Protein AF-A0A959ARR3-F1 (afdb_monomer_lite)

pLDDT: mean 73.74, std 20.41, range [26.23, 97.19]

Radius of gyration: 18.82 Å; chains: 1; bounding box: 39×45×51 Å

Foldseek 3Di:
DVVVQVVVLVVVCLVQLHDSVQKGWDFAPDVVTWTWIFGADPVRDTPDTDGDPDDDDPPPPPPDPVCVPVPPPPQKDKAAQDDQQVLQVLLLVLVCVVQQQAADPPQDGWDWDFPADDSFKTKIWIWNHFCLQDVPTWTKIKIKIKGWDDDPSMIMIGIDIFMWTADDDRDHDPSSRTHGDDPVSVVSRVVSVVVSSVVSNVSSND

Structure (mmCIF, N/CA/C/O backbone):
data_AF-A0A959ARR3-F1
#
_entry.id   AF-A0A959ARR3-F1
#
loop_
_atom_site.group_PDB
_atom_site.id
_atom_site.type_symbol
_atom_site.label_atom_id
_atom_site.label_alt_id
_atom_site.label_comp_id
_atom_site.label_asym_id
_atom_site.label_entity_id
_atom_site.label_seq_id
_atom_site.pdbx_PDB_ins_code
_atom_site.Cartn_x
_atom_site.Cartn_y
_atom_site.Cartn_z
_atom_site.occupancy
_atom_site.B_iso_or_equiv
_atom_site.auth_seq_id
_atom_site.auth_comp_id
_atom_site.auth_asym_id
_atom_site.auth_atom_id
_atom_site.pdbx_PDB_model_num
ATOM 1 N N . GLY A 1 1 ? -2.463 -14.994 18.064 1.00 47.81 1 GLY A N 1
ATOM 2 C CA . GLY A 1 1 ? -1.408 -15.970 17.727 1.00 47.81 1 GLY A CA 1
ATOM 3 C C . GLY A 1 1 ? -1.211 -16.062 16.229 1.00 47.81 1 GLY A C 1
ATOM 4 O O . GLY A 1 1 ? -0.210 -15.567 15.735 1.00 47.81 1 GLY A O 1
ATOM 5 N N . GLN A 1 2 ? -2.190 -16.622 15.517 1.00 55.12 2 GLN A N 1
ATOM 6 C CA . GLN A 1 2 ? -2.120 -16.886 14.075 1.00 55.12 2 GLN A CA 1
ATOM 7 C C . GLN A 1 2 ? -1.840 -15.638 13.215 1.00 55.12 2 GLN A C 1
ATOM 9 O O . GLN A 1 2 ? -0.866 -15.629 12.476 1.00 55.12 2 GLN A O 1
ATOM 14 N N . TYR A 1 3 ? -2.560 -14.533 13.433 1.00 62.22 3 TYR A N 1
ATOM 15 C CA . TYR A 1 3 ? -2.305 -13.270 12.719 1.00 62.22 3 TYR A CA 1
ATOM 16 C C . TYR A 1 3 ? -0.887 -12.708 12.916 1.00 62.22 3 TYR A C 1
ATOM 18 O O . TYR A 1 3 ? -0.308 -12.126 12.008 1.00 62.22 3 TYR A O 1
ATOM 26 N N . PHE A 1 4 ? -0.287 -12.881 14.100 1.00 62.25 4 PHE A N 1
ATOM 27 C CA . PHE A 1 4 ? 1.093 -12.439 14.336 1.00 62.25 4 PHE A CA 1
ATOM 28 C C . PHE A 1 4 ? 2.092 -13.289 13.544 1.00 62.25 4 PHE A C 1
ATOM 30 O O . PHE A 1 4 ? 3.023 -12.755 12.947 1.00 62.25 4 PHE A O 1
ATOM 37 N N . HIS A 1 5 ? 1.876 -14.604 13.527 1.00 65.62 5 HIS A N 1
ATOM 38 C CA . HIS A 1 5 ? 2.687 -15.549 12.768 1.00 65.62 5 HIS A CA 1
ATOM 39 C C . HIS A 1 5 ? 2.594 -15.295 11.257 1.00 65.62 5 HIS A C 1
ATOM 41 O O . HIS A 1 5 ? 3.630 -15.147 10.614 1.00 65.62 5 HIS A O 1
ATOM 47 N N . GLU A 1 6 ? 1.386 -15.120 10.719 1.00 69.81 6 GLU A N 1
ATOM 48 C CA . GLU A 1 6 ? 1.158 -14.802 9.303 1.00 69.81 6 GLU A CA 1
ATOM 49 C C . GLU A 1 6 ? 1.810 -13.472 8.905 1.00 69.81 6 GLU A C 1
ATOM 51 O O . GLU A 1 6 ? 2.499 -13.392 7.886 1.00 69.81 6 GLU A O 1
ATOM 56 N N . ARG A 1 7 ? 1.691 -12.435 9.745 1.00 69.75 7 ARG A N 1
ATOM 57 C CA . ARG A 1 7 ? 2.367 -11.146 9.527 1.00 69.75 7 ARG A CA 1
ATOM 58 C C . ARG A 1 7 ? 3.882 -11.284 9.478 1.00 69.75 7 ARG A C 1
ATOM 60 O O . ARG A 1 7 ? 4.532 -10.670 8.630 1.00 69.75 7 ARG A O 1
ATOM 67 N N . LEU A 1 8 ? 4.443 -12.049 10.410 1.00 71.31 8 LEU A N 1
ATOM 68 C CA . LEU A 1 8 ? 5.881 -12.267 10.508 1.00 71.31 8 LEU A CA 1
ATOM 69 C C . LEU A 1 8 ? 6.387 -13.054 9.298 1.00 71.31 8 LEU A C 1
ATOM 71 O O . LEU A 1 8 ? 7.393 -12.665 8.709 1.00 71.31 8 LEU A O 1
ATOM 75 N N . LEU A 1 9 ? 5.644 -14.079 8.876 1.00 75.06 9 LEU A N 1
ATOM 76 C CA . LEU A 1 9 ? 5.912 -14.846 7.665 1.00 75.06 9 LEU A CA 1
ATOM 77 C C . LEU A 1 9 ? 5.894 -13.962 6.417 1.00 75.06 9 LEU A C 1
ATOM 79 O O . LEU A 1 9 ? 6.864 -13.960 5.667 1.00 75.06 9 LEU A O 1
ATOM 83 N N . GLN A 1 10 ? 4.842 -13.167 6.215 1.00 69.81 10 GLN A N 1
ATOM 84 C CA . GLN A 1 10 ? 4.740 -12.287 5.048 1.00 69.81 10 GLN A CA 1
ATOM 85 C C . GLN A 1 10 ? 5.845 -11.229 5.013 1.00 69.81 10 GLN A C 1
ATOM 87 O O . GLN A 1 10 ? 6.414 -10.964 3.954 1.00 69.81 10 GLN A O 1
ATOM 92 N N . LYS A 1 11 ? 6.164 -10.619 6.161 1.00 70.38 11 LYS A N 1
ATOM 93 C CA . LYS A 1 11 ? 7.238 -9.622 6.252 1.00 70.38 11 LYS A CA 1
ATOM 94 C C . LYS A 1 11 ? 8.595 -10.257 5.968 1.00 70.38 11 LYS A C 1
ATOM 96 O O . LYS A 1 11 ? 9.372 -9.701 5.198 1.00 70.38 11 LYS A O 1
ATOM 101 N N . TRP A 1 12 ? 8.864 -11.422 6.549 1.00 68.88 12 TRP A N 1
ATOM 102 C CA . TRP A 1 12 ? 10.126 -12.122 6.349 1.00 68.88 12 TRP A CA 1
ATOM 103 C C . TRP A 1 12 ? 10.288 -12.620 4.910 1.00 68.88 12 TRP A C 1
ATOM 105 O O . TRP A 1 12 ? 11.328 -12.380 4.310 1.00 68.88 12 TRP A O 1
ATOM 115 N N . ALA A 1 13 ? 9.247 -13.212 4.320 1.00 68.44 13 ALA A N 1
ATOM 116 C CA . ALA A 1 13 ? 9.253 -13.665 2.929 1.00 68.44 13 ALA A CA 1
ATOM 117 C C . ALA A 1 13 ? 9.525 -12.514 1.943 1.00 68.44 13 ALA A C 1
ATOM 119 O O . ALA A 1 13 ? 10.315 -12.669 1.015 1.00 68.44 13 ALA A O 1
ATOM 120 N N . PHE A 1 14 ? 8.940 -11.334 2.181 1.00 69.88 14 PHE A N 1
ATOM 121 C CA . PHE A 1 14 ? 9.207 -10.142 1.371 1.00 69.88 14 PHE A CA 1
ATOM 122 C C . PHE A 1 14 ? 10.663 -9.663 1.477 1.00 69.88 14 PHE A C 1
ATOM 124 O O . PHE A 1 14 ? 11.286 -9.358 0.459 1.00 69.88 14 PHE A O 1
ATOM 131 N N . LEU A 1 15 ? 11.209 -9.611 2.698 1.00 69.31 15 LEU A N 1
ATOM 132 C CA . LEU A 1 15 ? 12.604 -9.224 2.936 1.00 69.31 15 LEU A CA 1
ATOM 133 C C . LEU A 1 15 ? 13.590 -10.237 2.342 1.00 69.31 15 LEU A C 1
ATOM 135 O O . LEU A 1 15 ? 14.624 -9.844 1.822 1.00 69.31 15 LEU A O 1
ATOM 139 N N . ALA A 1 16 ? 13.254 -11.525 2.393 1.00 64.19 16 ALA A N 1
ATOM 140 C CA . ALA A 1 16 ? 14.067 -12.613 1.862 1.00 64.19 16 ALA A CA 1
ATOM 141 C C . ALA A 1 16 ? 13.848 -12.881 0.359 1.00 64.19 16 ALA A C 1
ATOM 143 O O . ALA A 1 16 ? 14.446 -13.814 -0.166 1.00 64.19 16 ALA A O 1
ATOM 144 N N . GLU A 1 17 ? 13.000 -12.098 -0.323 1.00 65.44 17 GLU A N 1
ATOM 145 C CA . GLU A 1 17 ? 12.729 -12.218 -1.767 1.00 65.44 17 GLU A CA 1
ATOM 146 C C . GLU A 1 17 ? 12.241 -13.617 -2.180 1.00 65.44 17 GLU A C 1
ATOM 148 O O . GLU A 1 17 ? 12.652 -14.184 -3.192 1.00 65.44 17 GLU A O 1
ATOM 153 N N . ILE A 1 18 ? 11.335 -14.189 -1.382 1.00 63.88 18 ILE A N 1
ATOM 154 C CA . ILE A 1 18 ? 10.729 -15.506 -1.615 1.00 63.88 18 ILE A CA 1
ATOM 155 C C . ILE A 1 18 ? 9.209 -15.456 -1.449 1.00 63.88 18 ILE A C 1
ATOM 157 O O . ILE A 1 18 ? 8.654 -14.566 -0.804 1.00 63.88 18 ILE A O 1
ATOM 161 N N . HIS A 1 19 ? 8.505 -16.428 -2.032 1.00 65.69 19 HIS A N 1
ATOM 162 C CA . HIS A 1 19 ? 7.060 -16.541 -1.844 1.00 65.69 19 HIS A CA 1
ATOM 163 C C . HIS A 1 19 ? 6.734 -17.005 -0.407 1.00 65.69 19 HIS A C 1
ATOM 165 O O . HIS A 1 19 ? 7.459 -17.861 0.106 1.00 65.69 19 HIS A O 1
ATOM 171 N N . PRO A 1 20 ? 5.650 -16.524 0.240 1.00 65.75 20 PRO A N 1
ATOM 172 C CA . PRO A 1 20 ? 5.254 -16.985 1.576 1.00 65.75 20 PRO A CA 1
ATOM 173 C C . PRO A 1 20 ? 5.100 -18.507 1.682 1.00 65.75 20 PRO A C 1
ATOM 175 O O . PRO A 1 20 ? 5.570 -19.088 2.648 1.00 65.75 20 PRO A O 1
ATOM 178 N N . ASP A 1 21 ? 4.560 -19.167 0.651 1.00 71.44 21 ASP A N 1
ATOM 179 C CA . ASP A 1 21 ? 4.440 -20.640 0.593 1.00 71.44 21 ASP A CA 1
ATOM 180 C C . ASP A 1 21 ? 5.792 -21.378 0.551 1.00 71.44 21 ASP A C 1
ATOM 182 O O . ASP A 1 21 ? 5.856 -22.596 0.701 1.00 71.44 21 ASP A O 1
ATOM 186 N N . GLN A 1 22 ? 6.886 -20.656 0.297 1.00 59.62 22 GLN A N 1
ATOM 187 C CA . GLN A 1 22 ? 8.255 -21.177 0.312 1.00 59.62 22 GLN A CA 1
ATOM 188 C C . GLN A 1 22 ? 8.976 -20.861 1.626 1.00 59.62 22 GLN A C 1
ATOM 190 O O . GLN A 1 22 ? 10.155 -21.189 1.765 1.00 59.62 22 GLN A O 1
ATOM 195 N N . ALA A 1 23 ? 8.302 -20.219 2.576 1.00 64.50 23 ALA A N 1
ATOM 196 C CA . ALA A 1 23 ? 8.860 -19.803 3.847 1.00 64.50 23 ALA A CA 1
ATOM 197 C C . ALA A 1 23 ? 8.039 -20.379 5.006 1.00 64.50 23 ALA A C 1
ATOM 199 O O . ALA A 1 23 ? 6.830 -20.566 4.921 1.00 64.50 23 ALA A O 1
ATOM 200 N N . GLU A 1 24 ? 8.700 -20.633 6.127 1.00 70.06 24 GLU A N 1
ATOM 201 C CA . GLU A 1 24 ? 8.035 -20.934 7.388 1.00 70.06 24 GLU A CA 1
ATOM 202 C C . GLU A 1 24 ? 8.733 -20.168 8.500 1.00 70.06 24 GLU A C 1
ATOM 204 O O . GLU A 1 24 ? 9.957 -20.199 8.650 1.00 70.06 24 GLU A O 1
ATOM 209 N N . VAL A 1 25 ? 7.926 -19.490 9.303 1.00 64.25 25 VAL A N 1
ATOM 210 C CA . VAL A 1 25 ? 8.365 -18.873 10.546 1.00 64.25 25 VAL A CA 1
ATOM 211 C C . VAL A 1 25 ? 7.940 -19.792 11.680 1.00 64.25 25 VAL A C 1
ATOM 213 O O . VAL A 1 25 ? 6.787 -20.185 11.763 1.00 64.25 25 VAL A O 1
ATOM 216 N N . VAL A 1 26 ? 8.844 -20.141 12.583 1.00 65.69 26 VAL A N 1
ATOM 217 C CA . VAL A 1 26 ? 8.534 -20.965 13.752 1.00 65.69 26 VAL A CA 1
ATOM 218 C C . VAL A 1 26 ? 8.880 -20.159 14.996 1.00 65.69 26 VAL A C 1
ATOM 220 O O . VAL A 1 26 ? 10.052 -19.917 15.290 1.00 65.69 26 VAL A O 1
ATOM 223 N N . VAL A 1 27 ? 7.845 -19.735 15.728 1.00 60.75 27 VAL A N 1
ATOM 224 C CA . VAL A 1 27 ? 7.984 -19.022 17.006 1.00 60.75 27 VAL A CA 1
ATOM 225 C C . VAL A 1 27 ? 7.783 -20.023 18.133 1.00 60.75 27 VAL A C 1
ATOM 227 O O . VAL A 1 27 ? 6.694 -20.567 18.312 1.00 60.75 27 VAL A O 1
ATOM 230 N N . ARG A 1 28 ? 8.853 -20.295 18.877 1.00 57.97 28 ARG A N 1
ATOM 231 C CA . ARG A 1 28 ? 8.881 -21.291 19.944 1.00 57.97 28 ARG A CA 1
ATOM 232 C C . ARG A 1 28 ? 9.130 -20.607 21.285 1.00 57.97 28 ARG A C 1
ATOM 234 O O . ARG A 1 28 ? 10.250 -20.209 21.591 1.00 57.97 28 ARG A O 1
ATOM 241 N N . CYS A 1 29 ? 8.072 -20.496 22.085 1.00 58.12 29 CYS A N 1
ATOM 242 C CA . CYS A 1 29 ? 8.094 -19.905 23.426 1.00 58.12 29 CYS A CA 1
ATOM 243 C C . CYS A 1 29 ? 8.464 -20.945 24.505 1.00 58.12 29 CYS A C 1
ATOM 245 O O . CYS A 1 29 ? 7.713 -21.137 25.455 1.00 58.12 29 CYS A O 1
ATOM 247 N N . HIS A 1 30 ? 9.567 -21.675 24.322 1.00 59.28 30 HIS A N 1
ATOM 248 C CA . HIS A 1 30 ? 10.157 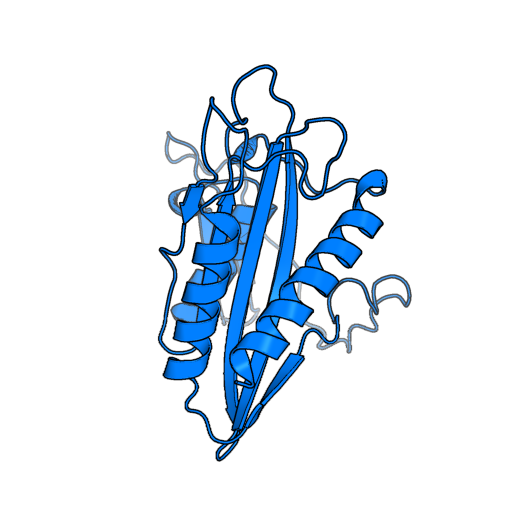-22.511 25.382 1.00 59.28 30 HIS A CA 1
ATOM 249 C C . HIS A 1 30 ? 11.214 -21.708 26.144 1.00 59.28 30 HIS A C 1
ATOM 251 O O . HIS A 1 30 ? 11.542 -20.603 25.726 1.00 59.28 30 HIS A O 1
ATOM 257 N N . ASP A 1 31 ? 11.777 -22.272 27.211 1.00 42.28 31 ASP A N 1
ATOM 258 C CA . ASP A 1 31 ? 13.005 -21.759 27.815 1.00 42.28 31 ASP A CA 1
ATOM 259 C C . ASP A 1 31 ? 14.205 -22.616 27.349 1.00 42.28 31 ASP A C 1
ATOM 261 O O . ASP A 1 31 ? 14.231 -23.814 27.651 1.00 42.28 31 ASP A O 1
ATOM 265 N N . PRO A 1 32 ? 15.161 -22.079 26.560 1.00 52.59 32 PRO A N 1
ATOM 266 C CA . PRO A 1 32 ? 15.222 -20.715 26.033 1.00 52.59 32 PRO A CA 1
ATOM 267 C C . PRO A 1 32 ? 14.333 -20.508 24.796 1.00 52.59 32 PRO A C 1
ATOM 269 O O . PRO A 1 32 ? 14.109 -21.415 23.987 1.00 52.59 32 PRO A O 1
ATOM 272 N N . ALA A 1 33 ? 13.844 -19.276 24.625 1.00 45.59 33 ALA A N 1
ATOM 273 C CA . ALA A 1 33 ? 12.991 -18.925 23.495 1.00 45.59 33 ALA A CA 1
ATOM 274 C C . ALA A 1 33 ? 13.790 -19.003 22.188 1.00 45.59 33 ALA A C 1
ATOM 276 O O . ALA A 1 33 ? 14.894 -18.460 22.083 1.00 45.59 33 ALA A O 1
ATOM 277 N N . HIS A 1 34 ? 13.225 -19.656 21.172 1.00 54.34 34 HIS A N 1
ATOM 278 C CA . HIS A 1 34 ? 13.872 -19.817 19.873 1.00 54.34 34 HIS A CA 1
ATOM 279 C C . HIS A 1 34 ? 13.015 -19.224 18.752 1.00 54.34 34 HIS A C 1
ATOM 281 O O . HIS A 1 34 ? 11.836 -19.551 18.599 1.00 54.34 34 HIS A O 1
ATOM 287 N N . PHE A 1 35 ? 13.641 -18.374 17.936 1.00 47.09 35 PHE A N 1
ATOM 288 C CA . PHE A 1 35 ? 13.124 -17.938 16.643 1.00 47.09 35 PHE A CA 1
ATOM 289 C C . PHE A 1 35 ? 13.825 -18.736 15.542 1.00 47.09 35 PHE A C 1
ATOM 291 O O . PHE A 1 35 ? 15.056 -18.795 15.505 1.00 47.09 35 PHE A O 1
ATOM 298 N N . LEU A 1 36 ? 13.042 -19.359 14.666 1.00 52.59 36 LEU A N 1
ATOM 299 C CA . LEU A 1 36 ? 13.529 -20.120 13.520 1.00 52.59 36 LEU A CA 1
ATOM 300 C C . LEU A 1 36 ? 12.801 -19.635 12.270 1.00 52.59 36 LEU A C 1
ATOM 302 O O . LEU A 1 36 ? 11.573 -19.614 12.242 1.00 52.59 36 LEU A O 1
ATOM 306 N N . ALA A 1 37 ? 13.556 -19.276 11.237 1.00 44.25 37 ALA A N 1
ATOM 307 C CA . ALA A 1 37 ? 13.023 -19.018 9.907 1.00 44.25 37 ALA A CA 1
ATOM 308 C C . ALA A 1 37 ? 13.610 -20.051 8.941 1.00 44.25 37 ALA A C 1
ATOM 310 O O . ALA A 1 37 ? 14.823 -20.279 8.929 1.00 44.25 37 ALA A O 1
ATOM 311 N N . LYS A 1 38 ? 12.742 -20.715 8.178 1.00 49.66 38 LYS A N 1
ATOM 312 C CA . LYS A 1 38 ? 13.105 -21.766 7.225 1.00 49.66 38 LYS A CA 1
ATOM 313 C C . LYS A 1 38 ? 12.666 -21.363 5.823 1.00 49.66 38 LYS A C 1
ATOM 315 O O . LYS A 1 38 ? 11.559 -20.864 5.641 1.00 49.66 38 LYS A O 1
ATOM 320 N N . VAL A 1 39 ? 13.523 -21.625 4.838 1.00 47.06 39 VAL A N 1
ATOM 321 C CA . VAL A 1 39 ? 13.191 -21.523 3.409 1.00 47.06 39 VAL A CA 1
ATOM 322 C C . VAL A 1 39 ? 13.119 -22.926 2.827 1.00 47.06 39 VAL A C 1
ATOM 324 O O . VAL A 1 39 ? 14.018 -23.737 3.047 1.00 47.06 39 VAL A O 1
ATOM 327 N N . TYR A 1 40 ? 12.084 -23.209 2.048 1.00 47.06 40 TYR A N 1
ATOM 328 C CA . TYR A 1 40 ? 11.911 -24.479 1.358 1.00 47.06 40 TYR A CA 1
ATOM 329 C C . TYR A 1 40 ? 12.197 -24.326 -0.138 1.00 47.06 40 TYR A C 1
ATOM 331 O O . TYR A 1 40 ? 11.653 -23.459 -0.822 1.00 47.06 40 TYR A O 1
ATOM 339 N N . SER A 1 41 ? 13.051 -25.201 -0.679 1.00 40.75 41 SER A N 1
ATOM 340 C CA . SER A 1 41 ? 13.230 -25.331 -2.132 1.00 40.75 41 SER A CA 1
ATOM 341 C C . SER A 1 41 ? 12.188 -26.281 -2.741 1.00 40.75 41 SER A C 1
ATOM 343 O O . SER A 1 41 ? 11.631 -27.130 -2.047 1.00 40.75 41 SER A O 1
ATOM 345 N N . ARG A 1 42 ? 11.986 -26.222 -4.070 1.00 42.72 42 ARG A N 1
ATOM 346 C CA . ARG A 1 42 ? 11.058 -27.090 -4.842 1.00 42.72 42 ARG A CA 1
ATOM 347 C C . ARG A 1 42 ? 11.246 -28.609 -4.650 1.00 42.72 42 ARG A C 1
ATOM 349 O O . ARG A 1 42 ? 10.422 -29.374 -5.132 1.00 42.72 42 ARG A O 1
ATOM 356 N N . ARG A 1 43 ? 12.316 -29.064 -3.987 1.00 46.03 43 ARG A N 1
ATOM 357 C CA . ARG A 1 43 ? 12.583 -30.483 -3.681 1.00 46.03 43 ARG A CA 1
ATOM 358 C C . ARG A 1 43 ? 12.446 -30.829 -2.190 1.00 46.03 43 ARG A C 1
ATOM 360 O O . ARG A 1 43 ? 12.959 -31.858 -1.770 1.00 46.03 43 ARG A O 1
ATOM 367 N N . GLY A 1 44 ? 11.854 -29.955 -1.371 1.00 42.78 44 GLY A N 1
ATOM 368 C CA . GLY A 1 44 ? 11.713 -30.164 0.078 1.00 42.78 44 GLY A CA 1
ATOM 369 C C . GLY A 1 44 ? 13.025 -30.081 0.871 1.00 42.78 44 GLY A C 1
ATOM 370 O O . GLY A 1 44 ? 13.016 -30.197 2.091 1.00 42.78 44 GLY A O 1
ATOM 371 N N . LYS A 1 45 ? 14.166 -29.845 0.206 1.00 40.00 45 LYS A N 1
ATOM 372 C CA . LYS A 1 45 ? 15.441 -29.578 0.880 1.00 40.00 45 LYS A CA 1
ATOM 373 C C . LYS A 1 45 ? 15.424 -28.158 1.442 1.00 40.00 45 LYS A C 1
ATOM 375 O O . LYS A 1 45 ? 15.178 -27.220 0.677 1.00 40.00 45 LYS A O 1
ATOM 380 N N . ILE A 1 46 ? 15.706 -28.035 2.739 1.00 46.56 46 ILE A N 1
ATOM 381 C CA . ILE A 1 46 ? 15.945 -26.775 3.452 1.00 46.56 46 ILE A CA 1
ATOM 382 C C . ILE A 1 46 ? 17.373 -26.332 3.094 1.00 46.56 46 ILE A C 1
ATOM 384 O O . ILE A 1 46 ? 18.319 -26.976 3.546 1.00 46.56 46 ILE A O 1
ATOM 388 N N . PRO A 1 47 ? 17.577 -25.306 2.250 1.00 41.94 47 PRO A N 1
ATOM 389 C CA . PRO A 1 47 ? 18.919 -24.867 1.884 1.00 41.94 47 PRO A CA 1
ATOM 390 C C . PRO A 1 47 ? 19.556 -23.994 2.974 1.00 41.94 47 PRO A C 1
ATOM 392 O O . PRO A 1 47 ? 20.774 -23.854 3.000 1.00 41.94 47 PRO A O 1
ATOM 395 N N . VAL A 1 48 ? 18.745 -23.414 3.868 1.00 44.16 48 VAL A N 1
ATOM 396 C CA . VAL A 1 48 ? 19.180 -22.516 4.942 1.00 44.16 48 VAL A CA 1
ATOM 397 C C . VAL A 1 48 ? 18.322 -22.770 6.184 1.00 44.16 48 VAL A C 1
ATOM 399 O O . VAL A 1 48 ? 17.115 -22.532 6.171 1.00 44.16 48 VAL A O 1
ATOM 402 N N . GLU A 1 49 ? 18.950 -23.252 7.257 1.00 40.44 49 GLU A N 1
ATOM 403 C CA . GLU A 1 49 ? 18.380 -23.304 8.607 1.00 40.44 49 GLU A CA 1
ATOM 404 C C . GLU A 1 49 ? 19.224 -22.385 9.494 1.00 40.44 49 GLU A C 1
ATOM 406 O O . GLU A 1 49 ? 20.328 -22.738 9.906 1.00 40.44 49 GLU A O 1
ATOM 411 N N . GLN A 1 50 ? 18.740 -21.171 9.761 1.00 46.47 50 GLN A N 1
ATOM 412 C CA . GLN A 1 50 ? 19.418 -20.285 10.704 1.00 46.47 50 GLN A CA 1
ATOM 413 C C . GLN A 1 50 ? 18.988 -20.654 12.125 1.00 46.47 50 GLN A C 1
ATOM 415 O O . GLN A 1 50 ? 17.841 -20.451 12.526 1.00 46.47 50 GLN A O 1
ATOM 420 N N . ARG A 1 51 ? 19.922 -21.225 12.889 1.00 38.62 51 ARG A N 1
ATOM 421 C CA . ARG A 1 51 ? 19.745 -21.617 14.290 1.00 38.62 51 ARG A CA 1
ATOM 422 C C . ARG A 1 51 ? 20.701 -20.777 15.143 1.00 38.62 51 ARG A C 1
ATOM 424 O O . ARG A 1 51 ? 21.904 -20.829 14.917 1.00 38.62 51 ARG A O 1
ATOM 431 N N . ASN A 1 52 ? 20.149 -20.063 16.129 1.00 34.19 52 ASN A N 1
ATOM 432 C CA . ASN A 1 52 ? 20.785 -19.141 17.093 1.00 34.19 52 ASN A CA 1
ATOM 433 C C . ASN A 1 52 ? 20.849 -17.652 16.707 1.00 34.19 52 ASN A C 1
ATOM 435 O O . ASN A 1 52 ? 21.863 -17.161 16.224 1.00 34.19 52 ASN A O 1
ATOM 439 N N . VAL A 1 53 ? 19.836 -16.899 17.144 1.00 38.84 53 VAL A N 1
ATOM 440 C CA . VAL A 1 53 ? 20.063 -15.590 17.777 1.00 38.84 53 VAL A CA 1
ATOM 441 C C . VAL A 1 53 ? 20.016 -15.869 19.281 1.00 38.84 53 VAL A C 1
ATOM 443 O O . VAL A 1 53 ? 18.947 -16.118 19.833 1.00 38.84 53 VAL A O 1
ATOM 446 N N . ARG A 1 54 ? 21.178 -16.023 19.927 1.00 35.12 54 ARG A N 1
ATOM 447 C CA . ARG A 1 54 ? 21.257 -16.420 21.342 1.00 35.12 54 ARG A CA 1
ATOM 448 C C . ARG A 1 54 ? 20.623 -15.355 22.246 1.00 35.12 54 ARG A C 1
ATOM 450 O O . ARG A 1 54 ? 21.060 -14.216 22.227 1.00 35.12 54 ARG A O 1
ATOM 457 N N . SER A 1 55 ? 19.693 -15.821 23.084 1.00 33.06 55 SER A N 1
ATOM 458 C CA . SER A 1 55 ? 19.475 -15.436 24.487 1.00 33.06 55 SER A CA 1
ATOM 459 C C . SER A 1 55 ? 19.205 -13.961 24.796 1.00 33.06 55 SER A C 1
ATOM 461 O O . SER A 1 55 ? 20.106 -13.128 24.821 1.00 33.06 55 SER A O 1
ATOM 463 N N . ALA A 1 56 ? 17.960 -13.692 25.184 1.00 32.88 56 ALA A N 1
ATOM 464 C CA . ALA A 1 56 ? 17.519 -12.468 25.829 1.00 32.88 56 ALA A CA 1
ATOM 465 C C . ALA A 1 56 ? 18.408 -12.091 27.029 1.00 32.88 56 ALA A C 1
ATOM 467 O O . ALA A 1 56 ? 18.325 -12.668 28.106 1.00 32.88 56 ALA A O 1
ATOM 468 N N . THR A 1 57 ? 19.185 -11.029 26.881 1.00 26.23 57 THR A N 1
ATOM 469 C CA . THR A 1 57 ? 18.963 -9.912 27.794 1.00 26.23 57 THR A CA 1
ATOM 470 C C . THR A 1 57 ? 17.707 -9.227 27.262 1.00 26.23 57 THR A C 1
ATOM 472 O O . THR A 1 57 ? 17.632 -8.952 26.063 1.00 26.23 57 THR A O 1
ATOM 475 N N . VAL A 1 58 ? 16.731 -8.892 28.110 1.00 35.88 58 VAL A N 1
ATOM 476 C CA . VAL A 1 58 ? 15.966 -7.665 27.844 1.00 35.88 58 VAL A CA 1
ATOM 477 C C . VAL A 1 58 ? 16.982 -6.543 28.029 1.00 35.88 58 VAL A C 1
ATOM 479 O O . VAL A 1 58 ? 17.058 -5.893 29.062 1.00 35.88 58 VAL A O 1
ATOM 482 N N . ALA A 1 59 ? 17.876 -6.408 27.054 1.00 27.16 59 ALA A N 1
ATOM 483 C CA . ALA A 1 59 ? 18.551 -5.167 26.844 1.00 27.16 59 ALA A CA 1
ATOM 484 C C . ALA A 1 59 ? 17.409 -4.266 26.407 1.00 27.16 59 ALA A C 1
ATOM 486 O O . ALA A 1 59 ? 16.727 -4.548 25.417 1.00 27.16 59 ALA A O 1
ATOM 487 N N . GLU A 1 60 ? 17.181 -3.187 27.144 1.00 31.48 60 GLU A N 1
ATOM 488 C CA . GLU A 1 60 ? 16.867 -1.949 26.457 1.00 31.48 60 GLU A CA 1
ATOM 489 C C . GLU A 1 60 ? 17.879 -1.867 25.312 1.00 31.48 60 GLU A C 1
ATOM 491 O O . GLU A 1 60 ? 19.061 -1.577 25.517 1.00 31.48 60 GLU A O 1
ATOM 496 N N . VAL A 1 61 ? 17.462 -2.281 24.115 1.00 27.78 61 VAL A N 1
ATOM 497 C CA . VAL A 1 61 ? 18.279 -2.126 22.928 1.00 27.78 61 VAL A CA 1
ATOM 498 C C . VAL A 1 61 ? 18.262 -0.628 22.728 1.00 27.78 61 VAL A C 1
ATOM 500 O O . VAL A 1 61 ? 17.348 -0.075 22.116 1.00 27.78 61 VAL A O 1
ATOM 503 N N . ARG A 1 62 ? 19.251 0.054 23.314 1.00 32.19 62 ARG A N 1
ATOM 504 C CA . ARG A 1 62 ? 19.661 1.364 22.842 1.00 32.19 62 ARG A CA 1
ATOM 505 C C . ARG A 1 62 ? 20.105 1.122 21.418 1.00 32.19 62 ARG A C 1
ATOM 507 O O . ARG A 1 62 ? 21.238 0.733 21.150 1.00 32.19 62 ARG A O 1
ATOM 514 N N . MET A 1 63 ? 19.129 1.258 20.528 1.00 31.41 63 MET A N 1
ATOM 515 C CA . MET A 1 63 ? 19.341 1.364 19.104 1.00 31.41 63 MET A CA 1
ATOM 516 C C . MET A 1 63 ? 20.517 2.328 18.937 1.00 31.41 63 MET A C 1
ATOM 518 O O . MET A 1 63 ? 20.490 3.398 19.556 1.00 31.41 63 MET A O 1
ATOM 522 N N . PRO A 1 64 ? 21.556 1.967 18.165 1.00 32.75 64 PRO A N 1
ATOM 523 C CA . PRO A 1 64 ? 22.568 2.930 17.758 1.00 32.75 64 PRO A CA 1
ATOM 524 C C . PRO A 1 64 ? 21.845 4.196 17.310 1.00 32.75 64 PRO A C 1
ATOM 526 O O . PRO A 1 64 ? 20.828 4.076 16.629 1.00 32.75 64 PRO A O 1
ATOM 529 N N . SER A 1 65 ? 22.305 5.390 17.674 1.00 39.94 65 SER A N 1
ATOM 530 C CA . SER A 1 65 ? 21.634 6.635 17.260 1.00 39.94 65 SER A CA 1
ATOM 531 C C . SER A 1 65 ? 21.440 6.722 15.735 1.00 39.94 65 SER A C 1
ATOM 533 O O . SER A 1 65 ? 20.535 7.396 15.265 1.00 39.94 65 SER A O 1
ATOM 535 N N . SER A 1 66 ? 22.226 5.965 14.962 1.00 34.16 66 SER A N 1
ATOM 536 C CA . SER A 1 66 ? 22.081 5.764 13.516 1.00 34.16 66 SER A CA 1
ATOM 537 C C . SER A 1 66 ? 20.927 4.841 13.076 1.00 34.16 66 SER A C 1
ATOM 539 O O . SER A 1 66 ? 20.479 4.938 11.938 1.00 34.16 66 SER A O 1
ATOM 541 N N . LEU A 1 67 ? 20.446 3.944 13.941 1.00 32.56 67 LEU A N 1
ATOM 542 C CA . LEU A 1 67 ? 19.282 3.063 13.741 1.00 32.56 67 LEU A CA 1
ATOM 543 C C . LEU A 1 67 ? 18.045 3.527 14.528 1.00 32.56 67 LEU A C 1
ATOM 545 O O . LEU A 1 67 ? 16.923 3.111 14.229 1.00 32.56 67 LEU A O 1
ATOM 549 N N . GLN A 1 68 ? 18.235 4.406 15.510 1.00 33.84 68 GLN A N 1
ATOM 550 C CA . GLN A 1 68 ? 17.201 5.102 16.266 1.00 33.84 68 GLN A CA 1
ATOM 551 C C . GLN A 1 68 ? 16.551 6.156 15.346 1.00 33.84 68 GLN A C 1
ATOM 553 O O . GLN A 1 68 ? 16.882 7.333 15.365 1.00 33.84 68 GLN A O 1
ATOM 558 N N . GLY A 1 69 ? 15.688 5.678 14.446 1.00 31.34 69 GLY A N 1
ATOM 559 C CA . GLY A 1 69 ? 15.069 6.465 13.373 1.00 31.34 69 GLY A CA 1
ATOM 560 C C . GLY A 1 69 ? 14.824 5.683 12.078 1.00 31.34 69 GLY A C 1
ATOM 561 O O . GLY A 1 69 ? 14.081 6.144 11.219 1.00 31.34 69 GLY A O 1
ATOM 562 N N . VAL A 1 70 ? 15.384 4.473 11.933 1.00 36.72 70 VAL A N 1
ATOM 563 C CA . VAL A 1 70 ? 15.329 3.715 10.666 1.00 36.72 70 VAL A CA 1
ATOM 564 C C . VAL A 1 70 ? 14.003 2.964 10.456 1.00 36.72 70 VAL A C 1
ATOM 566 O O . VAL A 1 70 ? 13.767 2.450 9.368 1.00 36.72 70 VAL A O 1
ATOM 569 N N . ASN A 1 71 ? 13.085 2.929 11.435 1.00 39.16 71 ASN A N 1
ATOM 570 C CA . ASN A 1 71 ? 11.735 2.376 11.201 1.00 39.16 71 ASN A CA 1
ATOM 571 C C . ASN A 1 71 ? 10.632 2.792 12.200 1.00 39.16 71 ASN A C 1
ATOM 573 O O . ASN A 1 71 ? 9.600 2.132 12.283 1.00 39.16 71 ASN A O 1
ATOM 577 N N . THR A 1 72 ? 10.807 3.873 12.963 1.00 33.84 72 THR A N 1
ATOM 578 C CA . THR A 1 72 ? 9.773 4.384 13.894 1.00 33.84 72 THR A CA 1
ATOM 579 C C . THR A 1 72 ? 9.032 5.606 13.359 1.00 33.84 72 THR A C 1
ATOM 581 O O . THR A 1 72 ? 8.472 6.353 14.151 1.00 33.84 72 THR A O 1
ATOM 584 N N . GLY A 1 73 ? 9.028 5.826 12.038 1.00 42.97 73 GLY A N 1
ATOM 585 C CA . GLY A 1 73 ? 8.361 6.974 11.420 1.00 42.97 73 GLY A CA 1
ATOM 586 C C . GLY A 1 73 ? 6.947 7.166 11.970 1.00 42.97 73 GLY A C 1
ATOM 587 O O . GLY A 1 73 ? 6.175 6.208 12.017 1.00 42.97 73 GLY A O 1
ATOM 588 N N . ASP A 1 74 ? 6.636 8.394 12.389 1.00 53.47 74 ASP A N 1
ATOM 589 C CA . ASP A 1 74 ? 5.351 8.890 12.908 1.00 53.47 74 ASP A CA 1
ATOM 590 C C . ASP A 1 74 ? 4.209 8.816 11.869 1.00 53.47 74 ASP A C 1
ATOM 592 O O . ASP A 1 74 ? 3.443 9.751 11.645 1.00 53.47 74 ASP A O 1
ATOM 596 N N . ASN A 1 75 ? 4.081 7.679 11.196 1.00 72.50 75 ASN A N 1
ATOM 597 C CA . ASN A 1 75 ? 3.077 7.355 10.201 1.00 72.50 75 ASN A CA 1
ATOM 598 C C . ASN A 1 75 ? 1.774 6.993 10.905 1.00 72.50 75 ASN A C 1
ATOM 600 O O . ASN A 1 75 ? 1.338 5.840 10.884 1.00 72.50 75 ASN A O 1
ATOM 604 N N . LYS A 1 76 ? 1.197 7.962 11.611 1.00 82.56 76 LYS A N 1
ATOM 605 C CA . LYS A 1 76 ? -0.053 7.800 12.340 1.00 82.56 76 LYS A CA 1
ATOM 606 C C . LYS A 1 76 ? -0.982 8.960 12.064 1.00 82.56 76 LYS A C 1
ATOM 608 O O . LYS A 1 76 ? -0.569 10.115 12.026 1.00 82.56 76 LYS A O 1
ATOM 613 N N . ILE A 1 77 ? -2.262 8.652 11.943 1.00 87.00 77 ILE A N 1
ATOM 614 C CA . ILE A 1 77 ? -3.327 9.649 11.945 1.00 87.00 77 ILE A CA 1
ATOM 615 C C . ILE A 1 77 ? -4.448 9.203 12.865 1.00 87.00 77 ILE A C 1
ATOM 617 O O . ILE A 1 77 ? -4.657 8.011 13.078 1.00 87.00 77 ILE A O 1
ATOM 621 N N . VAL A 1 78 ? -5.201 10.175 13.366 1.00 87.06 78 VAL A N 1
ATOM 622 C CA . VAL A 1 78 ? -6.449 9.924 14.083 1.00 87.06 78 VAL A CA 1
ATOM 623 C C . VAL A 1 78 ? -7.611 10.365 13.202 1.00 87.06 78 VAL A C 1
ATOM 625 O O . VAL A 1 78 ? -7.643 11.501 12.721 1.00 87.06 78 VAL A O 1
ATOM 628 N N . VAL A 1 79 ? -8.552 9.453 12.983 1.00 87.69 79 VAL A N 1
ATOM 629 C CA . VAL A 1 79 ? -9.812 9.687 12.277 1.00 87.69 79 VAL A CA 1
ATOM 630 C C . VAL A 1 79 ? -10.928 9.665 13.311 1.00 87.69 79 VAL A C 1
ATOM 632 O O . VAL A 1 79 ? -11.135 8.650 13.974 1.00 87.69 79 VAL A O 1
ATOM 635 N N . ARG A 1 80 ? -11.621 10.794 13.474 1.00 89.06 80 ARG A N 1
ATOM 636 C CA . ARG A 1 80 ? -12.570 10.975 14.575 1.00 89.06 80 ARG A CA 1
ATOM 637 C C . ARG A 1 80 ? -13.955 10.429 14.272 1.00 89.06 80 ARG A C 1
ATOM 639 O O . ARG A 1 80 ? -14.407 10.536 13.134 1.00 89.06 80 ARG A O 1
ATOM 646 N N . GLY A 1 81 ? -14.629 9.897 15.291 1.00 88.19 81 GLY A N 1
ATOM 647 C CA . GLY A 1 81 ? -16.047 9.515 15.228 1.00 88.19 81 GLY A CA 1
ATOM 648 C C . GLY A 1 81 ? -16.386 8.443 14.185 1.00 88.19 81 GLY A C 1
ATOM 649 O O . GLY A 1 81 ? -17.520 8.379 13.710 1.00 88.19 81 GLY A O 1
ATOM 650 N N . LYS A 1 82 ? -15.414 7.619 13.778 1.00 91.94 82 LYS A N 1
ATOM 651 C CA . LYS A 1 82 ? -15.597 6.552 12.781 1.00 91.94 82 LYS A CA 1
ATOM 652 C C . LYS A 1 82 ? -15.265 5.192 13.393 1.00 91.94 82 LYS A C 1
ATOM 654 O O . LYS A 1 82 ? -14.564 5.084 14.393 1.00 91.94 82 LYS A O 1
ATOM 659 N N . LYS A 1 83 ? -15.784 4.123 12.786 1.00 93.62 83 LYS A N 1
ATOM 660 C CA . LYS A 1 83 ? -15.466 2.742 13.181 1.00 93.62 83 LYS A CA 1
ATOM 661 C C . LYS A 1 83 ? -14.275 2.220 12.388 1.00 93.62 83 LYS A C 1
ATOM 663 O O . LYS A 1 83 ? -14.207 2.431 11.176 1.00 93.62 83 LYS A O 1
ATOM 668 N N . VAL A 1 84 ? -13.379 1.493 13.054 1.00 92.06 84 VAL A N 1
ATOM 669 C CA . VAL A 1 84 ? -12.128 0.990 12.459 1.00 92.06 84 VAL A CA 1
ATOM 670 C C . VAL A 1 84 ? -12.350 0.219 11.154 1.00 92.06 84 VAL A C 1
ATOM 672 O O . VAL A 1 84 ? -11.685 0.516 10.166 1.00 92.06 84 VAL A O 1
ATOM 675 N N . GLY A 1 85 ? -13.359 -0.657 11.083 1.00 91.19 85 GLY A N 1
ATOM 676 C CA . GLY A 1 85 ? -13.660 -1.401 9.857 1.00 91.19 85 GLY A CA 1
ATOM 677 C C . GLY A 1 85 ? -14.087 -0.518 8.685 1.00 91.19 85 GLY A C 1
ATOM 678 O O . GLY A 1 85 ? -13.735 -0.794 7.540 1.00 91.19 85 GLY A O 1
ATOM 679 N N . ALA A 1 86 ? -14.805 0.578 8.946 1.00 94.19 86 ALA A N 1
ATOM 680 C CA . ALA A 1 86 ? -15.171 1.538 7.907 1.00 94.19 86 ALA A CA 1
ATOM 681 C C . ALA A 1 86 ? -13.943 2.326 7.429 1.00 94.19 86 ALA A C 1
ATOM 683 O O . ALA A 1 86 ? -13.746 2.487 6.226 1.00 94.19 86 ALA A O 1
ATOM 684 N N . VAL A 1 87 ? -13.083 2.763 8.357 1.00 94.19 87 VAL A N 1
ATOM 685 C CA . VAL A 1 87 ? -11.846 3.492 8.035 1.00 94.19 87 VAL A CA 1
ATOM 686 C C . VAL A 1 87 ? -10.890 2.620 7.218 1.00 94.19 87 VAL A C 1
ATOM 688 O O . VAL A 1 87 ? -10.451 3.051 6.152 1.00 94.19 87 VAL A O 1
ATOM 691 N N . CYS A 1 88 ? -10.615 1.385 7.650 1.00 94.44 88 CYS A N 1
ATOM 692 C CA . CYS A 1 88 ? -9.718 0.474 6.933 1.00 94.44 88 CYS A CA 1
ATOM 693 C C . CYS A 1 88 ? -10.263 0.100 5.547 1.00 94.44 88 CYS A C 1
ATOM 695 O O . CYS A 1 88 ? -9.507 0.098 4.574 1.00 94.44 88 CYS A O 1
ATOM 697 N N . ASN A 1 89 ? -11.574 -0.128 5.409 1.00 95.19 89 ASN A N 1
ATOM 698 C CA . ASN A 1 89 ? -12.181 -0.386 4.100 1.00 95.19 89 ASN A CA 1
ATOM 699 C C . ASN A 1 89 ? -12.095 0.818 3.156 1.00 95.19 89 ASN A C 1
ATOM 701 O O . ASN A 1 89 ? -11.741 0.651 1.985 1.00 95.19 89 ASN A O 1
ATOM 705 N N . SER A 1 90 ? -12.375 2.025 3.651 1.00 96.44 90 SER A N 1
ATOM 706 C CA . SER A 1 90 ? -12.240 3.258 2.868 1.00 96.44 90 SER A CA 1
ATOM 707 C C . SER A 1 90 ? -10.792 3.506 2.456 1.00 96.44 90 SER A C 1
ATOM 709 O O . SER A 1 90 ? -10.538 3.833 1.297 1.00 96.44 90 SER A O 1
ATOM 711 N N . ALA A 1 91 ? -9.835 3.273 3.358 1.00 96.69 91 ALA A N 1
ATOM 712 C CA . ALA A 1 91 ? -8.413 3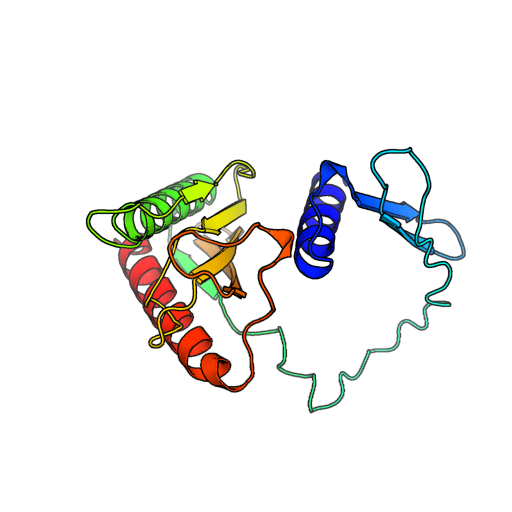.421 3.070 1.00 96.69 91 ALA A CA 1
ATOM 713 C C . ALA A 1 91 ? -7.942 2.441 1.992 1.00 96.69 91 ALA A C 1
ATOM 715 O O . ALA A 1 91 ? -7.312 2.841 1.012 1.00 96.69 91 ALA A O 1
ATOM 716 N N . ARG A 1 92 ? -8.318 1.164 2.118 1.00 96.19 92 ARG A N 1
ATOM 717 C CA . ARG A 1 92 ? -8.014 0.131 1.124 1.00 96.19 92 ARG A CA 1
ATOM 718 C C . ARG A 1 92 ? -8.598 0.478 -0.244 1.00 96.19 92 ARG A C 1
ATOM 720 O O . ARG A 1 92 ? -7.898 0.383 -1.249 1.00 96.19 92 ARG A O 1
ATOM 727 N N . ARG A 1 93 ? -9.862 0.917 -0.294 1.00 96.00 93 ARG A N 1
ATOM 728 C CA . ARG A 1 93 ? -10.530 1.319 -1.543 1.00 96.00 93 ARG A CA 1
ATOM 729 C C . ARG A 1 93 ? -9.855 2.531 -2.181 1.00 96.00 93 ARG A C 1
ATOM 731 O O . ARG A 1 93 ? -9.651 2.531 -3.393 1.00 96.00 93 ARG A O 1
ATOM 738 N N . TYR A 1 94 ? -9.492 3.529 -1.378 1.00 97.19 94 TYR A N 1
ATOM 739 C CA . TYR A 1 94 ? -8.763 4.706 -1.839 1.00 97.19 94 TYR A CA 1
ATOM 740 C C . TYR A 1 94 ? -7.428 4.316 -2.481 1.00 97.19 94 TYR A C 1
ATOM 742 O O . TYR A 1 94 ? -7.186 4.655 -3.637 1.00 97.19 94 TYR A O 1
ATOM 750 N N . LEU A 1 95 ? -6.598 3.548 -1.767 1.00 96.88 95 LEU A N 1
ATOM 751 C CA . LEU A 1 95 ? -5.287 3.120 -2.256 1.00 96.88 95 LEU A CA 1
ATOM 752 C C . LEU A 1 95 ? -5.411 2.252 -3.514 1.00 96.88 95 LEU A C 1
ATOM 754 O O . LEU A 1 95 ? -4.697 2.475 -4.489 1.00 96.88 95 LEU A O 1
ATOM 758 N N . ALA A 1 96 ? -6.369 1.323 -3.550 1.00 95.81 96 ALA A N 1
ATOM 759 C CA . ALA A 1 96 ? -6.590 0.489 -4.726 1.00 95.81 96 ALA A CA 1
ATOM 760 C C . ALA A 1 96 ? -6.965 1.338 -5.949 1.00 95.81 96 ALA A C 1
ATOM 762 O O . ALA A 1 96 ? -6.404 1.148 -7.026 1.00 95.81 96 ALA A O 1
ATOM 763 N N . ASN A 1 97 ? -7.858 2.317 -5.784 1.00 95.75 97 ASN A N 1
ATOM 764 C CA . ASN A 1 97 ? -8.246 3.233 -6.857 1.00 95.75 97 ASN A CA 1
ATOM 765 C C . ASN A 1 97 ? -7.109 4.167 -7.280 1.00 95.75 97 ASN A C 1
ATOM 767 O O . ASN A 1 97 ? -7.000 4.482 -8.461 1.00 95.75 97 ASN A O 1
ATOM 771 N N . TYR A 1 98 ? -6.265 4.585 -6.337 1.00 96.06 98 TYR A N 1
ATOM 772 C CA . TYR A 1 98 ? -5.078 5.385 -6.615 1.00 96.06 98 TYR A CA 1
ATOM 773 C C . TYR A 1 98 ? -4.083 4.627 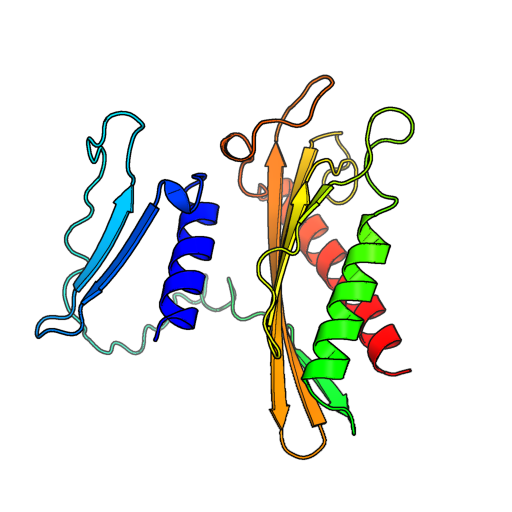-7.503 1.00 96.06 98 TYR A C 1
ATOM 775 O O . TYR A 1 98 ? -3.523 5.216 -8.425 1.00 96.06 98 TYR A O 1
ATOM 783 N N . TYR A 1 99 ? -3.891 3.324 -7.266 1.00 95.38 99 TYR A N 1
ATOM 784 C CA . TYR A 1 99 ? -2.938 2.506 -8.021 1.00 95.38 99 TYR A CA 1
ATOM 785 C C . TYR A 1 99 ? -3.481 1.906 -9.315 1.00 95.38 99 TYR A C 1
ATOM 787 O O . TYR A 1 99 ? -2.736 1.780 -10.280 1.00 95.38 99 TYR A O 1
ATOM 795 N N . LYS A 1 100 ? -4.771 1.571 -9.382 1.00 92.44 100 LYS A N 1
ATOM 796 C CA . LYS A 1 100 ? -5.386 0.894 -10.536 1.00 92.44 100 LYS A CA 1
ATOM 797 C C . LYS A 1 100 ? -5.131 1.541 -11.915 1.00 92.44 100 LYS A C 1
ATOM 799 O O . LYS A 1 100 ? -4.995 0.781 -12.875 1.00 92.44 100 LYS A O 1
ATOM 804 N N . PRO A 1 101 ? -5.093 2.881 -12.076 1.00 91.69 101 PRO A N 1
ATOM 805 C CA . PRO A 1 101 ? -4.813 3.496 -13.375 1.00 91.69 101 PRO A CA 1
ATOM 806 C C . PRO A 1 101 ? -3.314 3.620 -13.698 1.00 91.69 101 PRO A C 1
ATOM 808 O O . PRO A 1 101 ? -2.984 4.024 -14.809 1.00 91.69 101 PRO A O 1
ATOM 811 N N . LYS A 1 102 ? -2.420 3.310 -12.752 1.00 91.94 102 LYS A N 1
ATOM 812 C CA . LYS A 1 102 ? -0.965 3.470 -12.897 1.00 91.94 102 LYS A CA 1
ATOM 813 C C . LYS A 1 102 ? -0.343 2.331 -13.704 1.00 91.94 102 LYS A C 1
ATOM 815 O O . LYS A 1 102 ? -1.026 1.370 -14.058 1.00 91.94 102 LYS A O 1
ATOM 820 N N . GLY A 1 103 ? 0.958 2.429 -13.960 1.00 85.88 103 GLY A N 1
ATOM 821 C CA . GLY A 1 103 ? 1.721 1.506 -14.802 1.00 85.88 103 GLY A CA 1
ATOM 822 C C . GLY A 1 103 ? 2.185 2.198 -16.078 1.00 85.88 103 GLY A C 1
ATOM 823 O O . GLY A 1 103 ? 2.300 3.421 -16.112 1.00 85.88 103 GLY A O 1
ATOM 824 N N . THR A 1 104 ? 2.436 1.426 -17.131 1.00 80.31 104 THR A N 1
ATOM 825 C CA . THR A 1 104 ? 2.869 1.967 -18.422 1.00 80.31 104 THR A CA 1
ATOM 826 C C . THR A 1 104 ? 1.661 2.046 -19.355 1.00 80.31 104 THR A C 1
ATOM 828 O O . THR A 1 104 ? 1.154 0.996 -19.774 1.00 80.31 104 THR A O 1
ATOM 831 N N . PRO A 1 105 ? 1.165 3.256 -19.688 1.00 65.62 105 PRO A N 1
ATOM 832 C CA . PRO A 1 105 ? 0.040 3.409 -20.602 1.00 65.62 105 PRO A CA 1
ATOM 833 C C . PRO A 1 105 ? 0.316 2.639 -21.899 1.00 65.62 105 PRO A C 1
ATOM 835 O O . PRO A 1 105 ? 1.412 2.739 -22.436 1.00 65.62 105 PRO A O 1
ATOM 838 N N . ILE A 1 106 ? -0.674 1.876 -22.380 1.00 72.88 106 ILE A N 1
ATOM 839 C CA . ILE A 1 106 ? -0.642 0.988 -23.568 1.00 72.88 106 ILE A CA 1
ATOM 840 C C . ILE A 1 106 ? -0.140 -0.441 -23.299 1.00 72.88 106 ILE A C 1
ATOM 842 O O . ILE A 1 106 ? -0.708 -1.371 -23.868 1.00 72.88 106 ILE A O 1
ATOM 846 N N . LEU A 1 107 ? 0.841 -0.660 -22.418 1.00 77.56 107 LEU A N 1
ATOM 847 C CA . LEU A 1 107 ? 1.430 -1.998 -22.250 1.00 77.56 107 LEU A CA 1
ATOM 848 C C . LEU A 1 107 ? 0.830 -2.797 -21.082 1.00 77.56 107 LEU A C 1
ATOM 850 O O . LEU A 1 107 ? 0.430 -3.948 -21.255 1.00 77.56 107 LEU A O 1
ATOM 854 N N . TRP A 1 108 ? 0.737 -2.203 -19.891 1.00 78.94 108 TRP A N 1
ATOM 855 C CA . TRP A 1 108 ? 0.144 -2.849 -18.714 1.00 78.94 108 TRP A CA 1
ATOM 856 C C . TRP A 1 108 ? -0.328 -1.824 -17.689 1.00 78.94 108 TRP A C 1
ATOM 858 O O . TRP A 1 108 ? 0.229 -0.739 -17.536 1.00 78.94 108 TRP A O 1
ATOM 868 N N . ARG A 1 109 ? -1.347 -2.217 -16.926 1.00 87.44 109 ARG A N 1
ATOM 869 C CA . ARG A 1 109 ? -1.754 -1.511 -15.709 1.00 87.44 109 ARG A CA 1
ATOM 870 C C . ARG A 1 109 ? -1.061 -2.118 -14.497 1.00 87.44 109 ARG A C 1
ATOM 872 O O . ARG A 1 109 ? -0.699 -3.297 -14.511 1.00 87.44 109 ARG A O 1
ATOM 879 N N . ALA A 1 110 ? -0.937 -1.324 -13.443 1.00 91.38 110 ALA A N 1
ATOM 880 C CA . ALA A 1 110 ? -0.467 -1.774 -12.148 1.00 91.38 110 ALA A CA 1
ATOM 881 C C . ALA A 1 110 ? -1.304 -2.966 -11.671 1.00 91.38 110 ALA A C 1
ATOM 883 O O . ALA A 1 110 ? -2.539 -2.962 -11.757 1.00 91.38 110 ALA A O 1
ATOM 884 N N . ARG A 1 111 ? -0.632 -3.987 -11.144 1.00 91.38 111 ARG A N 1
ATOM 885 C CA . ARG A 1 111 ? -1.298 -5.109 -10.483 1.00 91.38 111 ARG A CA 1
ATOM 886 C C . ARG A 1 111 ? -1.368 -4.813 -9.000 1.00 91.38 111 ARG A C 1
ATOM 888 O O . ARG A 1 111 ? -0.328 -4.683 -8.366 1.00 91.38 111 ARG A O 1
ATOM 895 N N . VAL A 1 112 ? -2.587 -4.715 -8.483 1.00 93.31 112 VAL A N 1
ATOM 896 C CA . VAL A 1 112 ? -2.875 -4.440 -7.074 1.00 93.31 112 VAL A CA 1
ATOM 897 C C . VAL A 1 112 ? -3.398 -5.721 -6.433 1.00 93.31 112 VAL A C 1
ATOM 899 O O . VAL A 1 112 ? -4.495 -6.169 -6.766 1.00 93.31 112 VAL A O 1
ATOM 902 N N . ASP A 1 113 ? -2.621 -6.299 -5.527 1.00 91.38 113 ASP A N 1
ATOM 903 C CA . ASP A 1 113 ? -3.013 -7.439 -4.702 1.00 91.38 113 ASP A CA 1
ATOM 904 C C . ASP A 1 113 ? -3.402 -6.941 -3.302 1.00 91.38 113 ASP A C 1
ATOM 906 O O . ASP A 1 113 ? -2.652 -6.204 -2.660 1.00 91.38 113 ASP A O 1
ATOM 910 N N . THR A 1 114 ? -4.600 -7.315 -2.847 1.00 88.56 114 THR A N 1
ATOM 911 C CA . THR A 1 114 ? -5.127 -7.020 -1.502 1.00 88.56 114 THR A CA 1
ATOM 912 C C . THR A 1 114 ? -5.608 -8.283 -0.783 1.00 88.56 114 THR A C 1
ATOM 914 O O . THR A 1 114 ? -6.547 -8.223 0.013 1.00 88.56 114 THR A O 1
ATOM 917 N N . SER A 1 115 ? -5.042 -9.441 -1.124 1.00 82.00 115 SER A N 1
ATOM 918 C CA . SER A 1 115 ? -5.456 -10.760 -0.628 1.00 82.00 115 SER A CA 1
ATOM 919 C C . SER A 1 115 ? -5.419 -10.870 0.897 1.00 82.00 115 SER A C 1
ATOM 921 O O . SER A 1 115 ? -6.317 -11.471 1.483 1.00 82.00 115 SER A O 1
ATOM 923 N N . TYR A 1 116 ? -4.454 -10.228 1.558 1.00 81.56 116 TYR A N 1
ATOM 924 C CA . TYR A 1 116 ? -4.420 -10.139 3.017 1.00 81.56 116 TYR A CA 1
ATOM 925 C C . TYR A 1 116 ? -5.188 -8.906 3.509 1.00 81.56 116 TYR A C 1
ATOM 927 O O . TYR A 1 116 ? -4.681 -7.782 3.512 1.00 81.56 116 TYR A O 1
ATOM 935 N N . THR A 1 117 ? -6.433 -9.125 3.930 1.00 86.00 117 THR A N 1
ATOM 936 C CA . THR A 1 117 ? -7.311 -8.105 4.517 1.00 86.00 117 THR A CA 1
ATOM 937 C C . THR A 1 117 ? -8.065 -8.706 5.702 1.00 86.00 117 THR A C 1
ATOM 939 O O . THR A 1 117 ? -8.713 -9.741 5.563 1.00 86.00 117 THR A O 1
ATOM 942 N N . THR A 1 118 ? -8.027 -8.034 6.848 1.00 86.38 118 THR A N 1
ATOM 943 C CA . THR A 1 118 ? -8.865 -8.318 8.018 1.00 86.38 118 THR A CA 1
ATOM 944 C C . THR A 1 118 ? -9.793 -7.127 8.292 1.00 86.38 118 THR A C 1
ATOM 946 O O . THR A 1 118 ? -9.883 -6.180 7.508 1.00 86.38 118 THR A O 1
ATOM 949 N N . TYR A 1 119 ? -10.526 -7.176 9.406 1.00 85.56 119 TYR A N 1
ATOM 950 C CA . TYR A 1 119 ? -11.405 -6.088 9.829 1.00 85.56 119 TYR A CA 1
ATOM 951 C C . TYR A 1 119 ? -10.649 -4.782 10.137 1.00 85.56 119 TYR A C 1
ATOM 953 O O . TYR A 1 119 ? -11.147 -3.698 9.840 1.00 85.56 119 TYR A O 1
ATOM 961 N N . ASP A 1 120 ? -9.460 -4.873 10.730 1.00 88.56 120 ASP A N 1
ATOM 962 C CA . ASP A 1 120 ? -8.691 -3.746 11.260 1.00 88.56 120 ASP A CA 1
ATOM 963 C C . ASP A 1 120 ? -7.332 -3.547 10.576 1.00 88.56 120 ASP A C 1
ATOM 965 O O . ASP A 1 120 ? -6.710 -2.511 10.777 1.00 88.56 120 ASP A O 1
ATOM 969 N N . GLU A 1 121 ? -6.871 -4.459 9.724 1.00 91.38 121 GLU A N 1
ATOM 970 C CA . GLU A 1 121 ? -5.613 -4.311 8.988 1.00 91.38 121 GLU A CA 1
ATOM 971 C C . GLU A 1 121 ? -5.700 -4.848 7.558 1.00 91.38 121 GLU A C 1
ATOM 973 O O . GLU A 1 121 ? -6.549 -5.670 7.218 1.00 91.38 121 GLU A O 1
ATOM 978 N N . PHE A 1 122 ? -4.806 -4.379 6.691 1.00 91.81 122 PHE A N 1
ATOM 979 C CA . PHE A 1 122 ? -4.631 -4.946 5.358 1.00 91.81 122 PHE A CA 1
ATOM 980 C C . PHE A 1 122 ? -3.199 -4.768 4.854 1.00 91.81 122 PHE A C 1
ATOM 982 O O . PHE A 1 122 ? -2.479 -3.849 5.255 1.00 91.81 122 PHE A O 1
ATOM 989 N N . LEU A 1 123 ? -2.805 -5.651 3.939 1.00 91.81 123 LEU A N 1
ATOM 990 C CA . LEU A 1 123 ? -1.593 -5.540 3.142 1.00 91.81 123 LEU A CA 1
ATOM 991 C C . LEU A 1 123 ? -1.987 -5.323 1.682 1.00 91.81 123 LEU A C 1
ATOM 993 O O . LEU A 1 123 ? -2.835 -6.031 1.140 1.00 91.81 123 LEU A O 1
ATOM 997 N N . MET A 1 124 ? -1.346 -4.350 1.049 1.00 94.50 124 MET A N 1
ATOM 998 C CA . MET A 1 124 ? -1.448 -4.102 -0.378 1.00 94.50 124 MET A CA 1
ATOM 999 C C . MET A 1 124 ? -0.078 -4.267 -1.021 1.00 94.50 124 MET A C 1
ATOM 1001 O O . MET A 1 124 ? 0.891 -3.621 -0.619 1.00 94.50 124 MET A O 1
ATOM 1005 N N . GLU A 1 125 ? -0.011 -5.111 -2.040 1.00 93.75 125 GLU A N 1
ATOM 1006 C CA . GLU A 1 125 ? 1.170 -5.280 -2.875 1.00 93.75 125 GLU A CA 1
ATOM 1007 C C . GLU A 1 125 ? 0.861 -4.751 -4.272 1.00 93.75 125 GLU A C 1
ATOM 1009 O O . GLU A 1 125 ? -0.094 -5.183 -4.918 1.00 93.75 125 GLU A O 1
ATOM 1014 N N . VAL A 1 126 ? 1.655 -3.792 -4.738 1.00 93.62 126 VAL A N 1
ATOM 1015 C CA . VAL A 1 126 ? 1.472 -3.174 -6.049 1.00 93.62 126 VAL A CA 1
ATOM 1016 C C . VAL A 1 126 ? 2.710 -3.402 -6.892 1.00 93.62 126 VAL A C 1
ATOM 1018 O O . VAL A 1 126 ? 3.787 -2.929 -6.548 1.00 93.62 126 VAL A O 1
ATOM 1021 N N . THR A 1 127 ? 2.550 -4.110 -8.004 1.00 90.62 127 THR A N 1
ATOM 1022 C CA . THR A 1 127 ? 3.618 -4.376 -8.981 1.00 90.62 127 THR A CA 1
ATOM 1023 C C . THR A 1 127 ? 3.231 -3.818 -10.347 1.00 90.62 127 THR A C 1
ATOM 1025 O O . THR A 1 127 ? 2.126 -3.299 -10.522 1.00 90.62 127 THR A O 1
ATOM 1028 N N . HIS A 1 128 ? 4.116 -3.960 -11.339 1.00 89.31 128 HIS A N 1
ATOM 1029 C CA . HIS A 1 128 ? 3.908 -3.411 -12.688 1.00 89.31 128 HIS A CA 1
ATOM 1030 C C . HIS A 1 128 ? 3.769 -1.876 -12.675 1.00 89.31 128 HIS A C 1
ATOM 1032 O O . HIS A 1 128 ? 3.089 -1.294 -13.521 1.00 89.31 128 HIS A O 1
ATOM 1038 N N . LEU A 1 129 ? 4.395 -1.230 -11.689 1.00 90.56 129 LEU A N 1
ATOM 1039 C CA . LEU A 1 129 ? 4.556 0.215 -11.617 1.00 90.56 129 LEU A CA 1
ATOM 1040 C C . LEU A 1 129 ? 5.844 0.621 -12.330 1.00 90.56 129 LEU A C 1
ATOM 1042 O O . LEU A 1 129 ? 6.785 -0.166 -12.419 1.00 90.56 129 LEU A O 1
ATOM 1046 N N . SER A 1 130 ?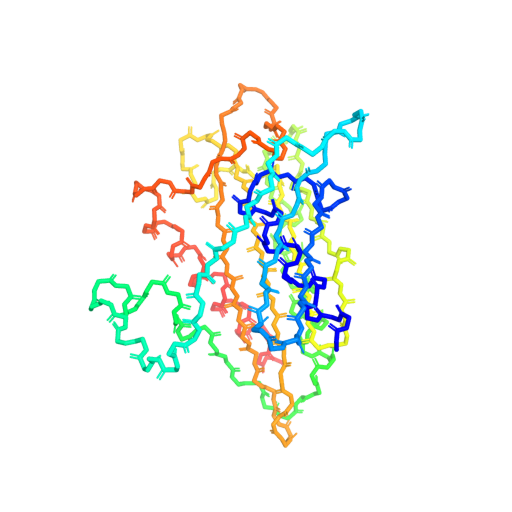 5.862 1.846 -12.831 1.00 87.44 130 SER A N 1
ATOM 1047 C CA . SER A 1 130 ? 7.003 2.464 -13.502 1.00 87.44 130 SER A CA 1
ATOM 1048 C C . SER A 1 130 ? 6.855 3.975 -13.386 1.00 87.44 130 SER A C 1
ATOM 1050 O O . SER A 1 130 ? 5.728 4.456 -13.537 1.00 87.44 130 SER A O 1
ATOM 1052 N N . TYR A 1 131 ? 7.958 4.703 -13.217 1.00 86.62 131 TYR A N 1
ATOM 1053 C CA . TYR A 1 131 ? 7.985 6.173 -13.197 1.00 86.62 131 TYR A CA 1
ATOM 1054 C C . TYR A 1 131 ? 7.200 6.822 -12.043 1.00 86.62 131 TYR A C 1
ATOM 1056 O O . TYR A 1 131 ? 6.752 7.961 -12.155 1.00 86.62 131 TYR A O 1
ATOM 1064 N N . GLU A 1 132 ? 7.022 6.109 -10.934 1.00 89.50 132 GLU A N 1
ATOM 1065 C CA . GLU A 1 132 ? 6.329 6.602 -9.743 1.00 89.50 132 GLU A CA 1
ATOM 1066 C C . GLU A 1 132 ? 7.329 7.151 -8.718 1.00 89.50 132 GLU A C 1
ATOM 1068 O O . GLU A 1 132 ? 7.215 8.299 -8.290 1.00 89.50 132 GLU A O 1
ATOM 1073 N N . ILE A 1 133 ? 8.331 6.344 -8.370 1.00 88.25 133 ILE A N 1
ATOM 1074 C CA . ILE A 1 133 ? 9.467 6.671 -7.501 1.00 88.25 133 ILE A CA 1
ATOM 1075 C C . ILE A 1 133 ? 10.771 6.669 -8.308 1.00 88.25 133 ILE A C 1
ATOM 1077 O O . ILE A 1 133 ? 11.644 7.499 -8.054 1.00 88.25 133 ILE A O 1
ATOM 1081 N N . CYS A 1 134 ? 10.908 5.769 -9.287 1.00 86.88 134 CYS A N 1
ATOM 1082 C CA . CYS A 1 134 ? 12.100 5.623 -10.122 1.00 86.88 134 CYS A CA 1
ATOM 1083 C C . CYS A 1 134 ? 11.890 6.312 -11.484 1.00 86.88 134 CYS A C 1
ATOM 1085 O O . CYS A 1 134 ? 11.239 5.743 -12.365 1.00 86.88 134 CYS A O 1
ATOM 1087 N N . PRO A 1 135 ? 12.439 7.522 -11.713 1.00 82.25 135 PRO A N 1
ATOM 1088 C CA . PRO A 1 135 ? 12.215 8.272 -12.954 1.00 82.25 135 PRO A CA 1
ATOM 1089 C C . PRO A 1 135 ? 12.957 7.693 -14.170 1.00 82.25 135 PRO A C 1
ATOM 1091 O O . PRO A 1 135 ? 12.692 8.075 -15.306 1.00 82.25 135 PRO A O 1
ATOM 1094 N N . ASP A 1 136 ? 13.896 6.782 -13.948 1.00 83.12 136 ASP A N 1
ATOM 1095 C CA . ASP A 1 136 ? 14.779 6.169 -14.939 1.00 83.12 136 ASP A CA 1
ATOM 1096 C C . ASP A 1 136 ? 14.222 4.879 -15.560 1.00 83.12 136 ASP A C 1
ATOM 1098 O O . ASP A 1 136 ? 14.936 4.162 -16.258 1.00 83.12 136 ASP A O 1
ATOM 1102 N N . GLY A 1 137 ? 12.930 4.609 -15.364 1.00 77.19 137 GLY A N 1
ATOM 1103 C CA . GLY A 1 137 ? 12.220 3.532 -16.057 1.00 77.19 137 GLY A CA 1
ATOM 1104 C C . GLY A 1 137 ? 12.407 2.148 -15.447 1.00 77.19 137 GLY A C 1
ATOM 1105 O O . GLY A 1 137 ? 12.021 1.159 -16.068 1.00 77.19 137 GLY A O 1
ATOM 1106 N N . PHE A 1 138 ? 12.953 2.054 -14.230 1.00 85.94 138 PHE A N 1
ATOM 1107 C CA . PHE A 1 138 ? 12.873 0.815 -13.463 1.00 85.94 138 PHE A CA 1
ATOM 1108 C C . PHE A 1 138 ? 11.421 0.467 -13.134 1.00 85.94 138 PHE A C 1
ATOM 1110 O O . PHE A 1 138 ? 10.560 1.332 -12.953 1.00 85.94 138 PHE A O 1
ATOM 1117 N N . PHE A 1 139 ? 11.169 -0.833 -13.022 1.00 83.56 139 PHE A N 1
ATOM 1118 C CA . PHE A 1 139 ? 9.914 -1.321 -12.490 1.00 83.56 139 PHE A CA 1
ATOM 1119 C C . PHE A 1 139 ? 9.906 -1.181 -10.984 1.00 83.56 139 PHE A C 1
ATOM 1121 O O . PHE A 1 139 ? 10.901 -1.468 -10.324 1.00 83.56 139 PHE A O 1
ATOM 1128 N N . GLU A 1 140 ? 8.751 -0.840 -10.439 1.00 89.81 140 GLU A N 1
ATOM 1129 C CA . GLU A 1 140 ? 8.586 -0.597 -9.015 1.00 89.81 140 GLU A CA 1
ATOM 1130 C C . GLU A 1 140 ? 7.625 -1.610 -8.396 1.00 89.81 140 GLU A C 1
ATOM 1132 O O . GLU A 1 140 ? 6.665 -2.083 -9.022 1.00 89.81 140 GLU A O 1
ATOM 1137 N N . TYR A 1 141 ? 7.914 -1.954 -7.147 1.00 91.12 141 TYR A N 1
ATOM 1138 C CA . TYR A 1 141 ? 7.082 -2.787 -6.303 1.00 91.12 141 TYR A CA 1
ATOM 1139 C C . TYR A 1 141 ? 6.877 -2.076 -4.967 1.00 91.12 141 TYR A C 1
ATOM 1141 O O . TYR A 1 141 ? 7.806 -1.912 -4.179 1.00 91.12 141 TYR A O 1
ATOM 1149 N N . HIS A 1 142 ? 5.638 -1.656 -4.714 1.00 93.69 142 HIS A N 1
ATOM 1150 C CA . HIS A 1 142 ? 5.231 -1.060 -3.448 1.00 93.69 142 HIS A CA 1
ATOM 1151 C C . HIS A 1 142 ? 4.540 -2.091 -2.566 1.00 93.69 142 HIS A C 1
ATOM 1153 O O . HIS A 1 142 ? 3.606 -2.773 -2.992 1.00 93.69 142 HIS A O 1
ATOM 1159 N N . ARG A 1 143 ? 4.961 -2.162 -1.309 1.00 91.62 143 ARG A N 1
ATOM 1160 C CA . ARG A 1 143 ? 4.321 -2.952 -0.264 1.00 91.62 143 ARG A CA 1
ATOM 1161 C C . ARG A 1 143 ? 3.828 -2.009 0.824 1.00 91.62 143 ARG A C 1
ATOM 1163 O O . ARG A 1 143 ? 4.623 -1.336 1.475 1.00 91.62 143 ARG A O 1
ATOM 1170 N N . ILE A 1 144 ? 2.513 -1.963 1.005 1.00 93.38 144 ILE A N 1
ATOM 1171 C CA . ILE A 1 144 ? 1.835 -1.037 1.911 1.00 93.38 144 ILE A CA 1
ATOM 1172 C C . ILE A 1 144 ? 1.064 -1.841 2.944 1.00 93.38 144 ILE A C 1
ATOM 1174 O O . ILE A 1 144 ? 0.082 -2.503 2.616 1.00 93.38 144 ILE A O 1
ATOM 1178 N N . TYR A 1 145 ? 1.498 -1.778 4.193 1.00 90.50 145 TYR A N 1
ATOM 1179 C CA . TYR A 1 145 ? 0.788 -2.374 5.314 1.00 90.50 145 TYR A CA 1
ATOM 1180 C C . TYR A 1 145 ? 0.094 -1.272 6.110 1.00 90.50 145 TYR A C 1
ATOM 1182 O O . TYR A 1 145 ? 0.719 -0.268 6.445 1.00 90.50 145 TYR A O 1
ATOM 1190 N N . VAL A 1 146 ? -1.190 -1.451 6.411 1.00 90.81 146 VAL A N 1
ATOM 1191 C CA . VAL A 1 146 ? -2.000 -0.477 7.149 1.00 90.81 146 VAL A CA 1
ATOM 1192 C C . VAL A 1 146 ? -2.714 -1.180 8.294 1.00 90.81 146 VAL A C 1
ATOM 1194 O O . VAL A 1 146 ? -3.276 -2.260 8.110 1.00 90.81 146 VAL A O 1
ATOM 1197 N N . LYS A 1 147 ? -2.721 -0.547 9.468 1.00 90.19 147 LYS A N 1
ATOM 1198 C CA . LYS A 1 147 ? -3.398 -1.029 10.671 1.00 90.19 147 LYS A CA 1
ATOM 1199 C C . LYS A 1 147 ? -4.227 0.080 11.301 1.00 90.19 147 LYS A C 1
ATOM 1201 O O . LYS A 1 147 ? -3.724 1.166 11.556 1.00 90.19 147 LYS A O 1
ATOM 1206 N N . GLY A 1 148 ? -5.481 -0.212 11.594 1.00 89.00 148 GLY A N 1
ATOM 1207 C CA . GLY A 1 148 ? -6.363 0.611 12.402 1.00 89.00 148 GLY A CA 1
ATOM 1208 C C . GLY A 1 148 ? -6.448 0.091 13.835 1.00 89.00 148 GLY A C 1
ATOM 1209 O O . GLY A 1 148 ? -6.405 -1.110 14.087 1.00 89.00 148 GLY A O 1
ATOM 1210 N N . LEU A 1 149 ? -6.596 1.001 14.789 1.00 87.50 149 LEU A N 1
ATOM 1211 C CA . LEU A 1 149 ? -6.843 0.709 16.195 1.00 87.50 149 LEU A CA 1
ATOM 1212 C C . LEU A 1 149 ? -7.972 1.613 16.689 1.00 87.50 149 LEU A C 1
ATOM 1214 O O . LEU A 1 149 ? -7.845 2.837 16.666 1.00 87.50 149 LEU A O 1
ATOM 1218 N N . GLN A 1 150 ? -9.073 1.018 17.150 1.00 88.19 150 GLN A N 1
ATOM 1219 C CA . GLN A 1 150 ? -10.167 1.774 17.759 1.00 88.19 150 GLN A CA 1
ATOM 1220 C C . GLN A 1 150 ? -9.718 2.320 19.127 1.00 88.19 150 GLN A C 1
ATOM 1222 O O . GLN A 1 150 ? -9.312 1.554 20.002 1.00 88.19 150 GLN A O 1
ATOM 1227 N N . LYS A 1 151 ? -9.807 3.638 19.316 1.00 84.81 151 LYS A N 1
ATOM 1228 C CA . LYS A 1 151 ? -9.524 4.363 20.560 1.00 84.81 151 LYS A CA 1
ATOM 1229 C C . LYS A 1 151 ? -10.751 5.186 20.952 1.00 84.81 151 LYS A C 1
ATOM 1231 O O . LYS A 1 151 ? -10.913 6.320 20.513 1.00 84.81 151 LYS A O 1
ATOM 1236 N N . GLY A 1 152 ? -11.630 4.599 21.765 1.00 88.12 152 GLY A N 1
ATOM 1237 C CA . GLY A 1 152 ? -12.937 5.198 22.051 1.00 88.12 152 GLY A CA 1
ATOM 1238 C C . GLY A 1 152 ? -13.749 5.349 20.762 1.00 88.12 152 GLY A C 1
ATOM 1239 O O . GLY A 1 152 ? -13.867 4.391 19.995 1.00 88.12 152 GLY A O 1
ATOM 1240 N N . ASP A 1 153 ? -14.247 6.553 20.496 1.00 89.12 153 ASP A N 1
ATOM 1241 C CA . ASP A 1 153 ? -14.995 6.871 19.271 1.00 89.12 153 ASP A CA 1
ATOM 1242 C C . ASP A 1 153 ? -14.102 7.166 18.055 1.00 89.12 153 ASP A C 1
ATOM 1244 O O . ASP A 1 153 ? -14.593 7.258 16.928 1.00 89.12 153 ASP A O 1
ATOM 1248 N N . ASP A 1 154 ? -12.788 7.246 18.260 1.00 87.81 154 ASP A N 1
ATOM 1249 C CA . ASP A 1 154 ? -11.812 7.582 17.230 1.00 87.81 154 ASP A CA 1
ATOM 1250 C C . ASP A 1 154 ? -11.024 6.348 16.764 1.00 87.81 154 ASP A C 1
ATOM 1252 O O . ASP A 1 154 ? -10.956 5.317 17.438 1.00 87.81 154 ASP A O 1
ATOM 1256 N N . VAL A 1 155 ? -10.391 6.448 15.596 1.00 87.56 155 VAL A N 1
ATOM 1257 C CA . VAL A 1 155 ? -9.536 5.402 15.019 1.00 87.56 155 VAL A CA 1
ATOM 1258 C C . VAL A 1 155 ? -8.133 5.953 14.816 1.00 87.56 155 VAL A C 1
ATOM 1260 O O . VAL A 1 155 ? -7.947 6.909 14.066 1.00 87.56 155 VAL A O 1
ATOM 1263 N N . GLU A 1 156 ? -7.138 5.326 15.440 1.00 88.06 156 GLU A N 1
ATOM 1264 C CA . GLU A 1 156 ? -5.729 5.529 15.098 1.00 88.06 156 GLU A CA 1
ATOM 1265 C C . GLU A 1 156 ? -5.376 4.624 13.916 1.00 88.06 156 GLU A C 1
ATOM 1267 O O . GLU A 1 156 ? -5.453 3.404 14.027 1.00 88.06 156 GLU A O 1
ATOM 1272 N N . LEU A 1 157 ? -4.995 5.212 12.787 1.00 89.12 157 LEU A N 1
ATOM 1273 C CA . LEU A 1 157 ? -4.506 4.494 11.616 1.00 89.12 157 LEU A CA 1
ATOM 1274 C C . LEU A 1 157 ? -2.988 4.644 11.545 1.00 89.12 157 LEU A C 1
ATOM 1276 O O . LEU A 1 157 ? -2.492 5.768 11.581 1.00 89.12 157 LEU A O 1
ATOM 1280 N N . SER A 1 158 ? -2.265 3.537 11.410 1.00 88.88 158 SER A N 1
ATOM 1281 C CA . SER A 1 158 ? -0.824 3.506 11.182 1.00 88.88 158 SER A CA 1
ATOM 1282 C C . SER A 1 158 ? -0.464 2.746 9.913 1.00 88.88 158 SER A C 1
ATOM 1284 O O . SER A 1 158 ? -1.228 1.894 9.449 1.00 88.88 158 SER A O 1
ATOM 1286 N N . TRP A 1 159 ? 0.694 3.057 9.330 1.00 89.44 159 TRP A N 1
ATOM 1287 C CA . TRP A 1 159 ? 1.143 2.399 8.105 1.00 89.44 159 TRP A CA 1
ATOM 1288 C C . TRP A 1 159 ? 2.658 2.191 8.020 1.00 89.44 159 TRP A C 1
ATOM 1290 O O . TRP A 1 159 ? 3.458 2.965 8.548 1.00 89.44 159 TRP A O 1
ATOM 1300 N N . GLU A 1 160 ? 3.034 1.149 7.284 1.00 88.81 160 GLU A N 1
ATOM 1301 C CA . GLU A 1 160 ? 4.388 0.879 6.806 1.00 88.81 160 GLU A CA 1
ATOM 1302 C C . GLU A 1 160 ? 4.357 0.873 5.273 1.00 88.81 160 GLU A C 1
ATOM 1304 O O . GLU A 1 160 ? 3.507 0.216 4.667 1.00 88.81 160 GLU A O 1
ATOM 1309 N N . PHE A 1 161 ? 5.284 1.589 4.640 1.00 88.75 161 PHE A N 1
ATOM 1310 C CA . PHE A 1 161 ? 5.446 1.603 3.188 1.00 88.75 161 PHE A CA 1
ATOM 1311 C C . PHE A 1 161 ? 6.866 1.160 2.851 1.00 88.75 161 PHE A C 1
ATOM 1313 O O . PHE A 1 161 ? 7.834 1.655 3.423 1.00 88.75 161 PHE A O 1
ATOM 1320 N N . GLN A 1 162 ? 6.987 0.209 1.934 1.00 87.38 162 GLN A N 1
ATOM 1321 C 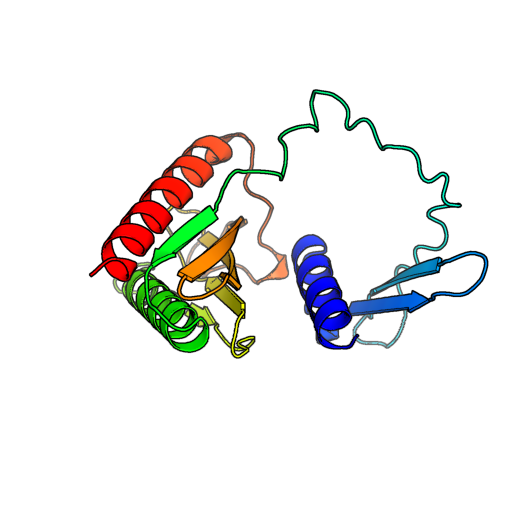CA . GLN A 1 162 ? 8.262 -0.298 1.445 1.00 87.38 162 GLN A CA 1
ATOM 1322 C C . GLN A 1 162 ? 8.246 -0.259 -0.080 1.00 87.38 162 GLN A C 1
ATOM 1324 O O . GLN A 1 162 ? 7.267 -0.672 -0.701 1.00 87.38 162 GLN A O 1
ATOM 1329 N N . GLY A 1 163 ? 9.330 0.233 -0.673 1.00 88.00 163 GLY A N 1
ATOM 1330 C CA . GLY A 1 163 ? 9.543 0.225 -2.115 1.00 88.00 163 GLY A CA 1
ATOM 1331 C C . GLY A 1 163 ? 10.703 -0.694 -2.478 1.00 88.00 163 GLY A C 1
ATOM 1332 O O . GLY A 1 163 ? 11.740 -0.675 -1.814 1.00 88.00 163 GLY A O 1
ATOM 1333 N N . LYS A 1 164 ? 10.535 -1.462 -3.549 1.00 89.62 164 LYS A N 1
ATOM 1334 C CA . LYS A 1 164 ? 11.605 -2.165 -4.260 1.00 89.62 164 LYS A CA 1
ATOM 1335 C C . LYS A 1 164 ? 11.601 -1.751 -5.730 1.00 89.62 164 LYS A C 1
ATOM 1337 O O . LYS A 1 164 ? 10.557 -1.353 -6.251 1.00 89.62 164 LYS A O 1
ATOM 1342 N N . TYR A 1 165 ? 12.739 -1.885 -6.400 1.00 88.25 165 TYR A N 1
ATOM 1343 C CA . TYR A 1 165 ? 12.882 -1.621 -7.830 1.00 88.25 165 TYR A CA 1
ATOM 1344 C C . TYR A 1 165 ? 13.543 -2.795 -8.549 1.00 88.25 165 TYR A C 1
ATOM 1346 O O . TYR A 1 165 ? 14.278 -3.574 -7.950 1.00 88.25 165 TYR A O 1
ATOM 1354 N N . GLY A 1 166 ? 13.290 -2.947 -9.841 1.00 84.50 166 GLY A N 1
ATOM 1355 C CA . GLY A 1 166 ? 13.900 -4.006 -10.633 1.00 84.50 166 GLY A CA 1
ATOM 1356 C C . GLY A 1 166 ? 14.066 -3.614 -12.094 1.00 84.50 166 GLY A C 1
ATOM 1357 O O . GLY A 1 166 ? 13.285 -2.836 -12.645 1.00 84.50 166 GLY A O 1
ATOM 1358 N N . SER A 1 167 ? 15.109 -4.150 -12.722 1.00 80.06 167 SER A N 1
ATOM 1359 C CA . SER A 1 167 ? 15.392 -3.942 -14.139 1.00 80.06 167 SER A CA 1
ATOM 1360 C C . SER A 1 167 ? 14.560 -4.874 -15.014 1.00 80.06 167 SER A C 1
ATOM 1362 O O . SER A 1 167 ? 14.447 -6.070 -14.761 1.00 80.06 167 SER A O 1
ATOM 1364 N N . GLY A 1 168 ? 14.022 -4.327 -16.097 1.00 70.44 168 GLY A N 1
ATOM 1365 C CA . GLY A 1 168 ? 13.375 -5.075 -17.166 1.00 70.44 168 GLY A CA 1
ATOM 1366 C C . GLY A 1 168 ? 13.352 -4.214 -18.423 1.00 70.44 168 GLY A C 1
ATOM 1367 O O . GLY A 1 168 ? 13.252 -2.997 -18.324 1.00 70.44 168 GLY A O 1
ATOM 1368 N N . ILE A 1 169 ? 13.496 -4.825 -19.600 1.00 67.12 169 ILE A N 1
ATOM 1369 C CA . ILE A 1 169 ? 13.527 -4.071 -20.867 1.00 67.12 169 ILE A CA 1
ATOM 1370 C C . ILE A 1 169 ? 12.102 -3.705 -21.293 1.00 67.12 169 ILE A C 1
ATOM 1372 O O . ILE A 1 169 ? 11.806 -2.555 -21.588 1.00 67.12 169 ILE A O 1
ATOM 1376 N N . ILE A 1 170 ? 11.221 -4.708 -21.330 1.00 69.69 170 ILE A N 1
ATOM 1377 C CA . ILE A 1 170 ? 9.828 -4.562 -21.778 1.00 69.69 170 ILE A CA 1
ATOM 1378 C C . ILE A 1 170 ? 8.860 -5.117 -20.744 1.00 69.69 170 ILE A C 1
ATOM 1380 O O . ILE A 1 170 ? 7.715 -4.726 -20.751 1.00 69.69 170 ILE A O 1
ATOM 1384 N N . PHE A 1 171 ? 9.260 -6.018 -19.851 1.00 78.12 171 PHE A N 1
ATOM 1385 C CA . PHE A 1 171 ? 8.330 -6.618 -18.896 1.00 78.12 171 PHE A CA 1
ATOM 1386 C C . PHE A 1 171 ? 8.841 -6.453 -17.474 1.00 78.12 171 PHE A C 1
ATOM 1388 O O . PHE A 1 171 ? 10.060 -6.495 -17.273 1.00 78.12 171 PHE A O 1
ATOM 1395 N N . PRO A 1 172 ? 7.928 -6.301 -16.496 1.00 77.56 172 PRO A N 1
ATOM 1396 C CA . PRO A 1 172 ? 8.315 -6.262 -15.104 1.00 77.56 172 PRO A CA 1
ATOM 1397 C C . PRO A 1 172 ? 9.047 -7.549 -14.725 1.00 77.56 172 PRO A C 1
ATOM 1399 O O . PRO A 1 172 ? 8.672 -8.636 -15.184 1.00 77.56 172 PRO A O 1
ATOM 1402 N N . PRO A 1 173 ? 10.086 -7.438 -13.889 1.00 79.56 173 PRO A N 1
ATOM 1403 C CA . PRO A 1 173 ? 10.851 -8.584 -13.444 1.00 79.56 173 PRO A CA 1
ATOM 1404 C C . PRO A 1 173 ? 10.003 -9.466 -12.514 1.00 79.56 173 PRO A C 1
ATOM 1406 O O . PRO A 1 173 ? 8.909 -9.088 -12.076 1.00 79.56 173 PRO A O 1
ATOM 1409 N N . ARG A 1 174 ? 10.468 -10.687 -12.219 1.00 78.19 174 ARG A N 1
ATOM 1410 C CA . ARG A 1 174 ? 9.736 -11.557 -11.285 1.00 78.19 174 ARG A CA 1
ATOM 1411 C C . ARG A 1 174 ? 9.805 -10.955 -9.884 1.00 78.19 174 ARG A C 1
ATOM 1413 O O . ARG A 1 174 ? 10.722 -10.207 -9.572 1.00 78.19 174 ARG A O 1
ATOM 1420 N N . LYS A 1 175 ? 8.860 -11.317 -9.009 1.00 71.00 175 LYS A N 1
ATOM 1421 C CA . LYS A 1 175 ? 8.770 -10.777 -7.636 1.00 71.00 175 LYS A CA 1
ATOM 1422 C C . LYS A 1 175 ? 10.101 -10.858 -6.862 1.00 71.00 175 LYS A C 1
ATOM 1424 O O . LYS A 1 175 ? 10.404 -9.947 -6.103 1.00 71.00 175 LYS A O 1
ATOM 1429 N N . ASN A 1 176 ? 10.893 -11.901 -7.110 1.00 72.44 176 ASN A N 1
ATOM 1430 C CA . ASN A 1 176 ? 12.175 -12.155 -6.442 1.00 72.44 176 ASN A CA 1
ATOM 1431 C C . ASN A 1 176 ? 13.372 -11.432 -7.089 1.00 72.44 176 ASN A C 1
ATOM 1433 O O . ASN A 1 176 ? 14.472 -11.499 -6.566 1.00 72.44 176 ASN A O 1
ATOM 1437 N N . ASP A 1 177 ? 13.175 -10.779 -8.233 1.00 78.19 177 ASP A N 1
ATOM 1438 C CA . ASP A 1 177 ? 14.225 -10.054 -8.960 1.00 78.19 177 ASP A CA 1
ATOM 1439 C C . ASP A 1 177 ? 14.194 -8.541 -8.634 1.00 78.19 177 ASP A C 1
ATOM 1441 O O . ASP A 1 177 ? 15.005 -7.764 -9.144 1.00 78.19 177 ASP A O 1
ATOM 1445 N N . TYR A 1 178 ? 13.235 -8.113 -7.805 1.00 80.56 178 TYR A N 1
ATOM 1446 C CA . TYR A 1 178 ? 13.143 -6.758 -7.268 1.00 80.56 178 TYR A CA 1
ATOM 1447 C C . TYR A 1 178 ? 14.104 -6.591 -6.093 1.00 80.56 178 TYR A C 1
ATOM 1449 O O . TYR A 1 178 ? 14.030 -7.345 -5.130 1.00 80.56 178 TYR A O 1
ATOM 1457 N N . LYS A 1 179 ? 14.923 -5.545 -6.138 1.00 81.88 179 LYS A N 1
ATOM 1458 C CA . LYS A 1 179 ? 15.892 -5.171 -5.109 1.00 81.88 179 LYS A CA 1
ATOM 1459 C C . LYS A 1 179 ? 15.351 -4.046 -4.238 1.00 81.88 179 LYS A C 1
ATOM 1461 O O . LYS A 1 179 ? 14.578 -3.208 -4.706 1.00 81.88 179 LYS A O 1
ATOM 1466 N N . ASP A 1 180 ? 15.785 -4.002 -2.984 1.00 80.19 180 ASP A N 1
ATOM 1467 C CA . ASP A 1 180 ? 15.491 -2.879 -2.091 1.00 80.19 180 ASP A CA 1
ATOM 1468 C C . ASP A 1 180 ? 15.890 -1.546 -2.731 1.00 80.19 180 ASP A C 1
ATOM 1470 O O . ASP A 1 180 ? 16.940 -1.455 -3.366 1.00 80.19 180 ASP A O 1
ATOM 1474 N N . MET A 1 181 ? 15.043 -0.521 -2.575 1.00 79.00 181 MET A N 1
ATOM 1475 C CA . MET A 1 181 ? 15.321 0.827 -3.081 1.00 79.00 181 MET A CA 1
ATOM 1476 C C . MET A 1 181 ? 16.687 1.319 -2.596 1.00 79.00 181 MET A C 1
ATOM 1478 O O . MET A 1 181 ? 16.916 1.472 -1.396 1.00 79.00 181 MET A O 1
ATOM 1482 N N . ASP A 1 182 ? 17.583 1.565 -3.554 1.00 72.50 182 ASP A N 1
ATOM 1483 C CA . ASP A 1 182 ? 18.935 2.063 -3.299 1.00 72.50 182 ASP A CA 1
ATOM 1484 C C . ASP A 1 182 ? 18.879 3.460 -2.650 1.00 72.50 182 ASP A C 1
ATOM 1486 O O . ASP A 1 182 ? 17.890 4.192 -2.781 1.00 72.50 182 ASP A O 1
ATOM 1490 N N . LEU A 1 183 ? 19.969 3.872 -1.999 1.00 69.38 183 LEU A N 1
ATOM 1491 C CA . LEU A 1 183 ? 20.149 5.194 -1.393 1.00 69.38 183 LEU A CA 1
ATOM 1492 C C . LEU A 1 183 ? 19.767 6.330 -2.351 1.00 69.38 183 LEU A C 1
ATOM 1494 O O . LEU A 1 183 ? 19.243 7.351 -1.910 1.00 69.38 183 LEU A O 1
ATOM 1498 N N . ARG A 1 184 ? 19.967 6.130 -3.659 1.00 79.69 184 ARG A N 1
ATOM 1499 C CA . ARG A 1 184 ? 19.603 7.086 -4.710 1.00 79.69 184 ARG A CA 1
ATOM 1500 C C . ARG A 1 184 ? 18.106 7.417 -4.763 1.00 79.69 184 ARG A C 1
ATOM 1502 O O . ARG A 1 184 ? 17.771 8.561 -5.051 1.00 79.69 184 ARG A O 1
ATOM 1509 N N . TYR A 1 185 ? 17.220 6.455 -4.500 1.00 82.31 185 TYR A N 1
ATOM 1510 C CA . TYR A 1 185 ? 15.761 6.647 -4.588 1.00 82.31 185 TYR A CA 1
ATOM 1511 C C . TYR A 1 185 ? 15.107 6.873 -3.225 1.00 82.31 185 TYR A C 1
ATOM 1513 O O . TYR A 1 185 ? 13.902 7.105 -3.151 1.00 82.31 185 TYR A O 1
ATOM 1521 N N . LYS A 1 186 ? 15.879 6.821 -2.135 1.00 82.31 186 LYS A N 1
ATOM 1522 C CA . LYS A 1 186 ? 15.351 6.905 -0.771 1.00 82.31 186 LYS A CA 1
ATOM 1523 C C . LYS A 1 186 ? 14.567 8.197 -0.510 1.00 82.31 186 LYS A C 1
ATOM 1525 O O . LYS A 1 186 ? 13.479 8.137 0.052 1.00 82.31 186 LYS A O 1
ATOM 1530 N N . SER A 1 187 ? 15.067 9.346 -0.962 1.00 82.12 187 SER A N 1
ATOM 1531 C CA . SER A 1 187 ? 14.349 10.623 -0.823 1.00 82.12 187 SER A CA 1
ATOM 1532 C C . SER A 1 187 ? 13.049 10.641 -1.630 1.00 82.12 187 SER A C 1
ATOM 1534 O O . SER A 1 187 ? 12.012 11.067 -1.130 1.00 82.12 187 SER A O 1
ATOM 1536 N N . SER A 1 188 ? 13.078 10.109 -2.856 1.00 87.62 188 SER A N 1
ATOM 1537 C CA . SER A 1 188 ? 11.893 9.992 -3.714 1.00 87.62 188 SER A CA 1
ATOM 1538 C C . SER A 1 188 ? 10.842 9.068 -3.097 1.00 87.62 188 SER A C 1
ATOM 1540 O O . SER A 1 188 ? 9.654 9.375 -3.140 1.00 87.62 188 SER A O 1
ATOM 1542 N N . LEU A 1 189 ? 11.274 7.975 -2.463 1.00 87.81 189 LEU A N 1
ATOM 1543 C CA . LEU A 1 189 ? 10.422 7.041 -1.730 1.00 87.81 189 LEU A CA 1
ATOM 1544 C C . LEU A 1 189 ? 9.716 7.722 -0.549 1.00 87.81 189 LEU A C 1
ATOM 1546 O O . LEU A 1 189 ? 8.498 7.600 -0.398 1.00 87.81 189 LEU A O 1
ATOM 1550 N N . GLU A 1 190 ? 10.467 8.465 0.265 1.00 86.12 190 GLU A N 1
ATOM 1551 C CA . GLU A 1 190 ? 9.938 9.200 1.418 1.00 86.12 190 GLU A CA 1
ATOM 1552 C C . GLU A 1 190 ? 8.943 10.289 0.989 1.00 86.12 190 GLU A C 1
ATOM 1554 O O . GLU A 1 190 ? 7.837 10.383 1.536 1.00 86.12 190 GLU A O 1
ATOM 1559 N N . ASP A 1 191 ? 9.289 11.072 -0.035 1.00 87.31 191 ASP A N 1
ATOM 1560 C CA . ASP A 1 191 ? 8.410 12.100 -0.585 1.00 87.31 191 ASP A CA 1
ATOM 1561 C C . ASP A 1 191 ? 7.134 11.491 -1.166 1.00 87.31 191 ASP A C 1
ATOM 1563 O O . ASP A 1 191 ? 6.033 11.988 -0.900 1.00 87.31 191 ASP A O 1
ATOM 1567 N N . TYR A 1 192 ? 7.253 10.403 -1.923 1.00 91.19 192 TYR A N 1
ATOM 1568 C CA . TYR A 1 192 ? 6.120 9.701 -2.508 1.00 91.19 192 TYR A CA 1
ATOM 1569 C C . TYR A 1 192 ? 5.142 9.217 -1.436 1.00 91.19 192 TYR A C 1
ATOM 1571 O O . TYR A 1 192 ? 3.946 9.529 -1.486 1.00 91.19 192 TYR A O 1
ATOM 1579 N N . GLN A 1 193 ? 5.655 8.513 -0.42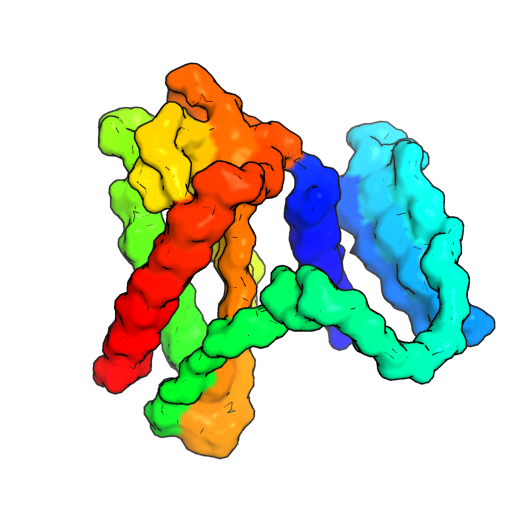2 1.00 90.44 193 GLN A N 1
ATOM 1580 C CA . GLN A 1 193 ? 4.869 8.036 0.711 1.00 90.44 193 GLN A CA 1
ATOM 1581 C C . GLN A 1 193 ? 4.177 9.203 1.424 1.00 90.44 193 GLN A C 1
ATOM 1583 O O . GLN A 1 193 ? 2.971 9.142 1.673 1.00 90.44 193 GLN A O 1
ATOM 1588 N N . ARG A 1 194 ? 4.901 10.289 1.720 1.00 87.12 194 ARG A N 1
ATOM 1589 C CA . ARG A 1 194 ? 4.335 11.463 2.398 1.00 87.12 194 ARG A CA 1
ATOM 1590 C C . ARG A 1 194 ? 3.159 12.051 1.617 1.00 87.12 194 ARG A C 1
ATOM 1592 O O . ARG A 1 194 ? 2.116 12.336 2.204 1.00 87.12 194 ARG A O 1
ATOM 1599 N N . HIS A 1 195 ? 3.292 12.208 0.300 1.00 90.25 195 HIS A N 1
ATOM 1600 C CA . HIS A 1 195 ? 2.219 12.743 -0.543 1.00 90.25 195 HIS A CA 1
ATOM 1601 C C . HIS A 1 195 ? 1.020 11.797 -0.643 1.00 90.25 195 HIS A C 1
ATOM 1603 O O . HIS A 1 195 ? -0.123 12.251 -0.555 1.00 90.25 195 HIS A O 1
ATOM 1609 N N . LEU A 1 196 ? 1.262 10.494 -0.805 1.00 93.88 196 LEU A N 1
ATOM 1610 C CA . LEU A 1 196 ? 0.212 9.481 -0.865 1.00 93.88 196 LEU A CA 1
ATOM 1611 C C . LEU A 1 196 ? -0.629 9.476 0.415 1.00 93.88 196 LEU A C 1
ATOM 1613 O O . LEU A 1 196 ? -1.855 9.593 0.360 1.00 93.88 196 LEU A O 1
ATOM 1617 N N . PHE A 1 197 ? 0.030 9.392 1.569 1.00 92.00 197 PHE A N 1
ATOM 1618 C CA . PHE A 1 197 ? -0.660 9.299 2.850 1.00 92.00 197 PHE A CA 1
ATOM 1619 C C . PHE A 1 197 ? -1.275 10.621 3.299 1.00 92.00 197 PHE A C 1
ATOM 1621 O O . PHE A 1 197 ? -2.313 10.600 3.959 1.00 92.00 197 PHE A O 1
ATOM 1628 N N . LYS A 1 198 ? -0.742 11.770 2.862 1.00 89.06 198 LYS A N 1
ATOM 1629 C CA . LYS A 1 198 ? -1.436 13.056 3.003 1.00 89.06 198 LYS A CA 1
ATOM 1630 C C . LYS A 1 198 ? -2.790 13.033 2.288 1.00 89.06 198 LYS A C 1
ATOM 1632 O O . LYS A 1 198 ? -3.810 13.287 2.919 1.00 89.06 198 LYS A O 1
ATOM 1637 N N . LYS A 1 199 ? -2.827 12.636 1.010 1.00 92.69 199 LYS A N 1
ATOM 1638 C CA . LYS A 1 199 ? -4.086 12.572 0.247 1.00 92.69 199 LYS A CA 1
ATOM 1639 C C . LYS A 1 199 ? -5.069 11.540 0.810 1.00 92.69 199 LYS A C 1
ATOM 1641 O O . LYS A 1 199 ? -6.269 11.801 0.843 1.00 92.69 199 LYS A O 1
ATOM 1646 N N . LEU A 1 200 ? -4.573 10.391 1.277 1.00 93.94 200 LEU A N 1
ATOM 1647 C CA . LEU A 1 200 ? -5.398 9.405 1.980 1.00 93.94 200 LEU A CA 1
ATOM 1648 C C . LEU A 1 200 ? -6.003 10.002 3.259 1.00 93.94 200 LEU A C 1
ATOM 1650 O O . LEU A 1 200 ? -7.187 9.820 3.521 1.00 93.94 200 LEU A O 1
ATOM 1654 N N . THR A 1 201 ? -5.203 10.723 4.045 1.00 89.38 201 THR A N 1
ATOM 1655 C CA . THR A 1 201 ? -5.657 11.369 5.284 1.00 89.38 201 THR A CA 1
ATOM 1656 C C . THR A 1 201 ? -6.768 12.371 5.007 1.00 89.38 201 THR A C 1
ATOM 1658 O O . THR A 1 201 ? -7.795 12.348 5.684 1.00 89.38 201 THR A O 1
ATOM 1661 N N . ASP A 1 202 ? -6.582 13.218 3.995 1.00 89.75 202 ASP A N 1
ATOM 1662 C CA . ASP A 1 202 ? -7.575 14.213 3.597 1.00 89.75 202 ASP A CA 1
ATOM 1663 C C . ASP A 1 202 ? -8.880 13.537 3.145 1.00 89.75 202 ASP A C 1
ATOM 1665 O O . ASP A 1 202 ? -9.961 13.950 3.556 1.00 89.75 202 ASP A O 1
ATOM 1669 N N . TYR A 1 203 ? -8.784 12.438 2.388 1.00 93.81 203 TYR A N 1
ATOM 1670 C CA . TYR A 1 203 ? -9.938 11.639 1.967 1.00 93.81 203 TYR A CA 1
ATOM 1671 C C . TYR A 1 203 ? -10.682 10.983 3.141 1.00 93.81 203 TYR A C 1
ATOM 1673 O O . TYR A 1 203 ? -11.907 10.970 3.166 1.00 93.81 203 TYR A O 1
ATOM 1681 N N . LEU A 1 204 ? -9.968 10.444 4.134 1.00 90.75 204 LEU A N 1
ATOM 1682 C CA . LEU A 1 204 ? -10.588 9.763 5.278 1.00 90.75 204 LEU A CA 1
ATOM 1683 C C . LEU A 1 204 ? -11.260 10.719 6.272 1.00 90.75 204 LEU A C 1
ATOM 1685 O O . LEU A 1 204 ? -12.056 10.261 7.095 1.00 90.75 204 LEU A O 1
ATOM 1689 N N . ARG A 1 205 ? -10.930 12.014 6.233 1.00 85.62 205 ARG A N 1
ATOM 1690 C CA . ARG A 1 205 ? -11.528 13.048 7.094 1.00 85.62 205 ARG A CA 1
ATOM 1691 C C . ARG A 1 205 ? -12.839 13.616 6.552 1.00 85.62 205 ARG A C 1
ATOM 1693 O O . ARG A 1 205 ? -13.586 14.180 7.344 1.00 85.62 205 ARG A O 1
ATOM 1700 N N . GLN A 1 206 ? -13.097 13.457 5.255 1.00 80.12 206 GLN A N 1
ATOM 1701 C CA . GLN A 1 206 ? -14.394 13.745 4.629 1.00 80.12 206 GLN A CA 1
ATOM 1702 C C . GLN A 1 206 ? -15.447 12.736 5.095 1.00 80.12 206 GLN A C 1
ATOM 1704 O O . GLN A 1 206 ? -16.617 13.135 5.234 1.00 80.12 206 GLN A O 1
#

Sequence (206 aa):
GQYFHERLLQKWAFLAEIHPDQAEVVVRCHDPAHFLAKVYSRRGKIPVEQRNVRSATVAEVRMPSSLQGVNTGDNKIVVRGKKVGAVCNSARRYLANYYKPKGTPILWRARVDTSYTTYDEFLMEVTHLSYEICPDGFFEYHRIYVKGLQKGDDVELSWEFQGKYGSGIIFPPRKNDYKDMDLRYKSSLEDYQRHLFKKLTDYLRQ

Secondary structure (DSSP, 8-state):
-HHHHHHHHHHHHHHTTS-GGGEEEEEE-SSS-EEEEEE--TTS--SEE---------------TTTTTSS----EEEETT--HHHHHHHHHHHHHHHHTT-EETTTEEPEEE---B-SSEEEEEEEEEESSS-TTS-EEEEEEEEEEEEETTEEEEEEEEEEEEE--SSSPPPGGGPEEPPGGGHHHHHHHHHHHHHHHHHHHH-